Protein AF-A0A8S9HYX4-F1 (afdb_monomer)

Sequence (232 aa):
MKSEPVTNLLNFAGDVYYIYKGKYFKAFITIYLPESYPNDPPQAWVVCEDGTTAIDPVQMHVAPNGSVSIPYLWDWDGKSSTLLQFILHMCVEFTSQPPTFAIDVGINLSHNQRELLKIILDYRIRHLYDEIIKITPARTYAFFDEVAKRYPPVLVDLAGHIRTSQRGVKKFIDIVAELLGQPSKTIMKSEPDDASPLAKSAIPARSYVVFRRCKRPKRIPCPSQVYPPPGG

pLDDT: mean 78.01, std 25.27, range [25.75, 98.31]

Nearest PDB structures (foldseek):
  7zlx-assembly11_K  TM=9.563E-01  e=7.356E-07  Homo sapiens
  3p9g-assembly1_A  TM=9.626E-01  e=1.165E-06  Homo sapiens
  3obx-assembly1_A  TM=9.317E-01  e=1.645E-06  Homo sapiens
  7zlx-assembly10_J  TM=9.661E-01  e=3.096E-06  Homo sapiens
  1uzx-assembly1_A  TM=7.786E-01  e=4.589E-03  Saccharomyces cerevisiae

Foldseek 3Di:
DDPDPPPPWDKDWDWQWAAAPNDIDTWIKIWTDDPPPPQAPIKMFGDDPQLFKAFDPVQPQADLRRTGHDPLRVPRHRVPDDPVVVSVSVRVSCRVPNRMDTLDLPDDDDSLLSLLLVLCSSVPVVVLSVLSSVDDPVVNVVLVVQLPVVDDPPDPRLSVVLVPDPVSSLVSLVSSCVSSVHPSPDDDPPDDPDDDDDDDDDDDDDDDDDDDDDDDDDDDDDPDDDDDDDDD

Solvent-accessible surface area (backbone atoms only — not comparable to full-atom values): 14679 Å² total; per-residue (Å²): 134,85,78,74,83,79,76,86,56,60,67,50,76,49,75,49,63,30,49,45,97,93,39,83,48,72,46,41,34,41,38,37,40,50,94,58,50,55,63,44,62,68,48,38,29,51,58,56,85,86,45,46,41,40,69,28,88,80,26,87,41,37,45,88,85,18,42,54,59,50,73,74,62,77,71,51,39,43,88,80,56,50,72,67,57,50,53,52,50,50,31,53,50,31,29,77,41,48,61,52,43,76,66,73,57,84,61,91,67,54,73,63,56,27,42,48,53,42,51,40,58,74,71,67,39,54,69,60,52,63,51,56,57,69,44,53,57,80,51,50,56,54,50,54,51,55,59,52,68,80,46,74,90,84,55,88,55,54,44,62,59,28,68,74,36,73,68,41,41,51,52,51,52,46,52,53,26,54,76,68,74,39,79,75,74,81,80,82,85,74,75,78,95,79,74,87,76,89,74,90,84,87,88,81,93,77,88,82,81,90,79,78,84,75,79,81,76,79,86,76,79,79,85,72,86,79,75,80,77,84,83,128

InterPro domains:
  IPR008883 Ubiquitin E2 variant, N-terminal [PF05743] (7-99)
  IPR008883 Ubiquitin E2 variant, N-terminal [PS51322] (1-104)
  IPR016135 Ubiquitin-conjugating enzyme/RWD-like [G3DSA:3.10.110.10] (2-102)
  IPR016135 Ubiquitin-conjugating enzyme/RWD-like [SSF54495] (8-101)
  IPR052070 ESCRT-I complex UEV domain-containing protein [PTHR23306] (7-113)

Structure (mmCIF, N/CA/C/O backbone):
data_AF-A0A8S9HYX4-F1
#
_entry.id   AF-A0A8S9HYX4-F1
#
loop_
_atom_site.group_PDB
_atom_site.id
_atom_site.type_symbol
_atom_site.label_atom_id
_atom_site.label_alt_id
_atom_site.label_comp_id
_atom_site.label_asym_id
_atom_site.label_entity_id
_atom_site.label_seq_id
_atom_site.pdbx_PDB_ins_code
_atom_site.Cartn_x
_atom_site.Cartn_y
_atom_site.Cartn_z
_atom_site.occupancy
_atom_site.B_iso_or_equiv
_atom_site.auth_seq_id
_atom_site.auth_comp_id
_atom_site.auth_asym_id
_atom_site.auth_atom_id
_atom_site.pdbx_PDB_model_num
ATOM 1 N N . MET A 1 1 ? -4.505 35.818 1.386 1.00 35.56 1 MET A N 1
ATOM 2 C CA . MET A 1 1 ? -3.792 34.565 1.706 1.00 35.56 1 MET A CA 1
ATOM 3 C C . MET A 1 1 ? -4.793 33.627 2.360 1.00 35.56 1 MET A C 1
ATOM 5 O O . MET A 1 1 ? -5.265 33.943 3.441 1.00 35.56 1 MET A O 1
ATOM 9 N N . LYS A 1 2 ? -5.231 32.566 1.672 1.00 33.16 2 LYS A N 1
ATOM 10 C CA . LYS A 1 2 ? -6.062 31.529 2.301 1.00 33.16 2 LYS A CA 1
ATOM 11 C C . LYS A 1 2 ? -5.103 30.628 3.072 1.00 33.16 2 LYS A C 1
ATOM 13 O O . LYS A 1 2 ? -4.282 29.973 2.444 1.00 33.16 2 LYS A O 1
ATOM 18 N N . SER A 1 3 ? -5.155 30.662 4.399 1.00 43.00 3 SER A N 1
ATOM 19 C CA . SER A 1 3 ? -4.502 29.653 5.228 1.00 43.00 3 SER A CA 1
ATOM 20 C C . SER A 1 3 ? -5.184 28.319 4.942 1.00 43.00 3 SER A C 1
ATOM 22 O O . SER A 1 3 ? -6.385 28.178 5.188 1.00 43.00 3 SER A O 1
ATOM 24 N N . GLU A 1 4 ? -4.452 27.367 4.371 1.00 44.00 4 GLU A N 1
ATOM 25 C CA . GLU A 1 4 ? -4.897 25.977 4.359 1.00 44.00 4 GLU A CA 1
ATOM 26 C C . GLU A 1 4 ? -5.112 25.542 5.815 1.00 44.00 4 GLU A C 1
ATOM 28 O O . GLU A 1 4 ? -4.266 25.844 6.663 1.00 44.00 4 GLU A O 1
ATOM 33 N N . PRO A 1 5 ? -6.238 24.894 6.157 1.00 42.62 5 PRO A N 1
ATOM 34 C CA . PRO A 1 5 ? -6.393 24.333 7.483 1.00 42.62 5 PRO A CA 1
ATOM 35 C C . PRO A 1 5 ? -5.436 23.147 7.588 1.00 42.62 5 PRO A C 1
ATOM 37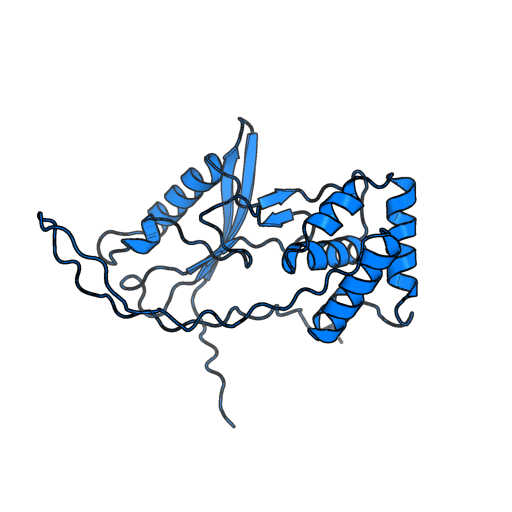 O O . PRO A 1 5 ? -5.767 22.032 7.185 1.00 42.62 5 PRO A O 1
ATOM 40 N N . VAL A 1 6 ? -4.239 23.391 8.123 1.00 50.88 6 VAL A N 1
ATOM 41 C CA . VAL A 1 6 ? -3.390 22.324 8.646 1.00 50.88 6 VAL A CA 1
ATOM 42 C C . VAL A 1 6 ? -4.152 21.755 9.836 1.00 50.88 6 VAL A C 1
ATOM 44 O O . VAL A 1 6 ? -4.125 22.295 10.940 1.00 50.88 6 VAL A O 1
ATOM 47 N N . THR A 1 7 ? -4.947 20.723 9.582 1.00 59.00 7 THR A N 1
ATOM 48 C CA . THR A 1 7 ? -5.655 19.997 10.630 1.00 59.00 7 THR A CA 1
ATOM 49 C C . THR A 1 7 ? -4.604 19.143 11.323 1.00 59.00 7 THR A C 1
ATOM 51 O O . THR A 1 7 ? -4.262 18.057 10.862 1.00 59.00 7 THR A O 1
ATOM 54 N N . ASN A 1 8 ? -4.025 19.687 12.395 1.00 72.75 8 ASN A N 1
ATOM 55 C CA . ASN A 1 8 ? -3.099 18.988 13.284 1.00 72.75 8 ASN A CA 1
ATOM 56 C C . ASN A 1 8 ? -3.878 17.928 14.076 1.00 72.75 8 ASN A C 1
ATOM 58 O O . ASN A 1 8 ? -4.193 18.115 15.249 1.00 72.75 8 ASN A O 1
ATOM 62 N N . LEU A 1 9 ? -4.253 16.840 13.407 1.00 85.38 9 LEU A N 1
ATOM 63 C CA . LEU A 1 9 ? -4.904 15.702 14.040 1.00 85.38 9 LEU A CA 1
ATOM 64 C C . LEU A 1 9 ? -3.869 14.875 14.801 1.00 85.38 9 LEU A C 1
ATOM 66 O O . LEU A 1 9 ? -2.753 14.668 14.323 1.00 85.38 9 LEU A O 1
ATOM 70 N N . LEU A 1 10 ? -4.260 14.363 15.967 1.00 91.81 10 LEU A N 1
ATOM 71 C CA . LEU A 1 10 ? -3.459 13.374 16.679 1.00 91.81 10 LEU A CA 1
ATOM 72 C C . LEU A 1 10 ? -3.405 12.090 15.846 1.00 91.81 10 LEU A C 1
ATOM 74 O O . LEU A 1 10 ? -4.450 11.571 15.438 1.00 91.81 10 LEU A O 1
ATOM 78 N N . ASN A 1 11 ? -2.201 11.563 15.629 1.00 93.69 11 ASN A N 1
ATOM 79 C CA . ASN A 1 11 ? -2.005 10.298 14.940 1.00 93.69 11 ASN A CA 1
ATOM 80 C C . ASN A 1 11 ? -1.135 9.320 15.738 1.00 93.69 11 ASN A C 1
ATOM 82 O O . ASN A 1 11 ? -0.231 9.707 16.476 1.00 93.69 11 ASN A O 1
ATOM 86 N N . PHE A 1 12 ? -1.404 8.034 15.540 1.00 95.12 12 PHE A N 1
ATOM 87 C CA . PHE A 1 12 ? -0.572 6.922 15.982 1.00 95.12 12 PHE A CA 1
ATOM 88 C C . PHE A 1 12 ? 0.016 6.247 14.753 1.00 95.12 12 PHE A C 1
ATOM 90 O O . PHE A 1 12 ? -0.690 6.064 13.764 1.00 95.12 12 PHE A O 1
ATOM 97 N N . ALA A 1 13 ? 1.282 5.858 14.813 1.00 96.06 13 ALA A N 1
ATOM 98 C CA . ALA A 1 13 ? 1.931 5.092 13.761 1.00 96.06 13 ALA A CA 1
ATOM 99 C C . ALA A 1 13 ? 2.680 3.920 14.393 1.00 96.06 13 ALA A C 1
ATOM 101 O O . ALA A 1 13 ? 3.379 4.099 15.393 1.00 96.06 13 ALA A O 1
ATOM 102 N N . GLY A 1 14 ? 2.511 2.722 13.845 1.00 95.44 14 GLY A N 1
ATOM 103 C CA . GLY A 1 14 ? 3.167 1.538 14.380 1.00 95.44 14 GLY A CA 1
ATOM 104 C C . GLY A 1 14 ? 2.761 0.244 13.694 1.00 95.44 14 GLY A C 1
ATOM 105 O O . GLY A 1 14 ? 1.910 0.217 12.807 1.00 95.44 14 GLY A O 1
ATOM 106 N N . ASP A 1 15 ? 3.393 -0.840 14.130 1.00 96.31 15 ASP A N 1
ATOM 107 C CA . ASP A 1 15 ? 3.172 -2.173 13.582 1.00 96.31 15 ASP A CA 1
ATOM 108 C C . ASP A 1 15 ? 1.950 -2.848 14.223 1.00 96.31 15 ASP A C 1
ATOM 110 O O . ASP A 1 15 ? 1.868 -2.999 15.444 1.00 96.31 15 ASP A O 1
ATOM 114 N N . VAL A 1 16 ? 1.036 -3.334 13.383 1.00 95.88 16 VAL A N 1
ATOM 115 C CA . VAL A 1 16 ? 0.001 -4.300 13.764 1.00 95.88 16 VAL A CA 1
ATOM 116 C C . VAL A 1 16 ? 0.484 -5.696 13.385 1.00 95.88 16 VAL A C 1
ATOM 118 O O . VAL A 1 16 ? 0.738 -5.980 12.213 1.00 95.88 16 VAL A O 1
ATOM 121 N N . TYR A 1 17 ? 0.614 -6.568 14.384 1.00 96.44 17 TYR A N 1
ATOM 122 C CA . TYR A 1 17 ? 1.060 -7.950 14.210 1.00 96.44 17 TYR A CA 1
A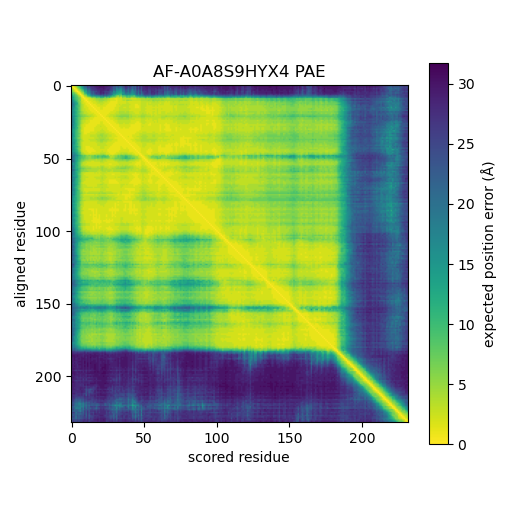TOM 123 C C . TYR A 1 17 ? -0.122 -8.885 13.955 1.00 96.44 17 TYR A C 1
ATOM 125 O O . TYR A 1 17 ? -1.161 -8.779 14.604 1.00 96.44 17 TYR A O 1
ATOM 133 N N . TYR A 1 18 ? 0.053 -9.831 13.037 1.00 96.00 18 TYR A N 1
ATOM 134 C CA . TYR A 1 18 ? -0.964 -10.822 12.683 1.00 96.00 18 TYR A CA 1
ATOM 135 C C . TYR A 1 18 ? -0.321 -12.164 12.315 1.00 96.00 18 TYR A C 1
ATOM 137 O O . TYR A 1 18 ? 0.875 -12.239 12.021 1.00 96.00 18 TYR A O 1
ATOM 145 N N . ILE A 1 19 ? -1.111 -13.240 12.353 1.00 96.31 19 ILE A N 1
ATOM 146 C CA . ILE A 1 19 ? -0.656 -14.584 11.982 1.00 96.31 19 IL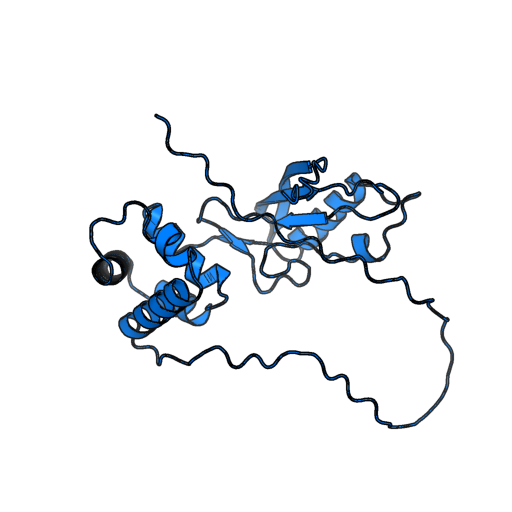E A CA 1
ATOM 147 C C . ILE A 1 19 ? -1.329 -14.955 10.672 1.00 96.31 19 ILE A C 1
ATOM 149 O O . ILE A 1 19 ? -2.543 -15.045 10.616 1.00 96.31 19 ILE A O 1
ATOM 153 N N . TYR A 1 20 ? -0.561 -15.239 9.628 1.00 95.44 20 TYR A N 1
ATOM 154 C CA . TYR A 1 20 ? -1.109 -15.713 8.361 1.00 95.44 20 TYR A CA 1
ATOM 155 C C . TYR A 1 20 ? -0.433 -17.021 7.970 1.00 95.44 20 TYR A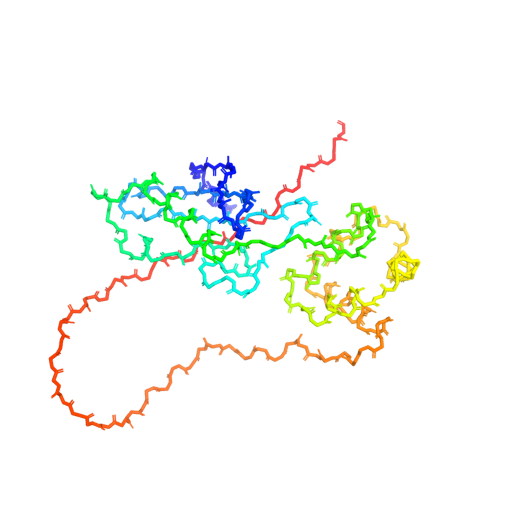 C 1
ATOM 157 O O . TYR A 1 20 ? 0.793 -17.125 7.961 1.00 95.44 20 TYR A O 1
ATOM 165 N N . LYS A 1 21 ? -1.233 -18.057 7.688 1.00 95.06 21 LYS A N 1
ATOM 166 C CA . LYS A 1 21 ? -0.736 -19.399 7.321 1.00 95.06 21 LYS A CA 1
ATOM 167 C C . LYS A 1 21 ? 0.343 -19.933 8.286 1.00 95.06 21 LYS A C 1
ATOM 169 O O . LYS A 1 21 ? 1.354 -20.487 7.859 1.00 95.06 21 LYS A O 1
ATOM 174 N N . GLY A 1 22 ? 0.138 -19.734 9.591 1.00 94.75 22 GLY A N 1
ATOM 175 C CA . GLY A 1 22 ? 1.035 -20.216 10.650 1.00 94.75 22 GLY A CA 1
ATOM 176 C C . GLY A 1 22 ? 2.341 -19.431 10.824 1.00 94.75 22 GLY A C 1
ATOM 177 O O . GLY A 1 22 ? 3.204 -19.870 11.576 1.00 94.75 22 GLY A O 1
ATOM 178 N N . LYS A 1 23 ? 2.507 -18.285 10.151 1.00 95.88 23 LYS A N 1
ATOM 179 C CA . LYS A 1 23 ? 3.678 -17.406 10.285 1.00 95.88 23 LYS A CA 1
ATOM 180 C C . LYS A 1 23 ? 3.273 -16.036 10.818 1.00 95.88 23 LYS A C 1
ATOM 182 O O . LYS A 1 23 ? 2.180 -15.557 10.527 1.00 95.88 23 LYS A O 1
ATOM 187 N N . TYR A 1 24 ? 4.169 -15.416 11.580 1.00 95.88 24 TYR A N 1
ATOM 188 C CA . TYR A 1 24 ? 3.989 -14.065 12.104 1.00 95.88 24 TYR A CA 1
ATOM 189 C C . TYR A 1 24 ? 4.378 -13.030 11.054 1.00 95.88 24 TYR A C 1
ATOM 191 O O . TYR A 1 24 ? 5.452 -13.112 10.457 1.00 95.88 24 TYR A O 1
ATOM 199 N N . PHE A 1 25 ? 3.511 -12.046 10.871 1.00 95.62 25 PHE A N 1
ATOM 200 C CA . PHE A 1 25 ? 3.712 -10.908 9.988 1.00 95.62 25 PHE A CA 1
ATOM 201 C C . PHE A 1 25 ? 3.369 -9.614 10.719 1.00 95.62 25 PHE A C 1
ATOM 203 O O . PHE A 1 25 ? 2.800 -9.620 11.815 1.00 95.62 25 PHE A O 1
ATOM 210 N N . LYS A 1 26 ? 3.722 -8.497 10.089 1.00 95.19 26 LYS A N 1
ATOM 211 C CA . LYS A 1 26 ? 3.385 -7.159 10.556 1.00 95.19 26 LYS A CA 1
ATOM 212 C C . LYS A 1 26 ? 3.003 -6.265 9.387 1.00 95.19 26 LYS A C 1
ATOM 214 O O . LYS A 1 26 ? 3.502 -6.449 8.278 1.00 95.19 26 LYS A O 1
ATOM 219 N N . ALA A 1 27 ? 2.118 -5.316 9.647 1.00 95.38 27 ALA A N 1
ATOM 220 C CA . ALA A 1 27 ? 1.784 -4.238 8.730 1.00 95.38 27 ALA A CA 1
ATOM 221 C C . ALA A 1 27 ? 1.937 -2.911 9.466 1.00 95.38 27 ALA A C 1
ATOM 223 O O . ALA A 1 27 ? 1.460 -2.779 10.594 1.00 95.38 27 ALA A O 1
ATOM 224 N N . PHE A 1 28 ? 2.589 -1.943 8.828 1.00 96.62 28 PHE A N 1
ATOM 225 C CA . PHE A 1 28 ? 2.709 -0.605 9.384 1.00 96.62 28 PHE A CA 1
ATOM 226 C C . PHE A 1 28 ? 1.409 0.157 9.140 1.00 96.62 28 PHE A C 1
ATOM 228 O O . PHE A 1 28 ? 0.962 0.285 7.996 1.00 96.62 28 PHE A O 1
ATOM 235 N N . ILE A 1 29 ? 0.792 0.634 10.217 1.00 97.06 29 ILE A N 1
ATOM 236 C CA . ILE A 1 29 ? -0.494 1.324 10.197 1.00 97.06 29 ILE A CA 1
ATOM 237 C C . ILE A 1 29 ? -0.319 2.731 10.755 1.00 97.06 29 ILE A C 1
ATOM 239 O O . ILE A 1 29 ? 0.286 2.910 11.812 1.00 97.06 29 ILE A O 1
ATOM 243 N N . THR A 1 30 ? -0.931 3.709 10.093 1.00 97.12 30 THR A N 1
ATOM 244 C CA . THR A 1 30 ? -1.145 5.045 10.657 1.00 97.12 30 THR A CA 1
ATOM 245 C C . THR A 1 30 ? -2.623 5.230 10.965 1.00 97.12 30 THR A C 1
ATOM 247 O O . THR A 1 30 ? -3.464 4.989 10.102 1.00 97.12 30 THR A O 1
ATOM 250 N N . ILE A 1 31 ? -2.948 5.666 12.180 1.00 97.50 31 ILE A N 1
ATOM 251 C CA . ILE A 1 31 ? -4.310 5.933 12.647 1.00 97.50 31 ILE A CA 1
ATOM 252 C C . ILE A 1 31 ? -4.422 7.405 13.023 1.00 97.50 31 ILE A C 1
ATOM 254 O O . ILE A 1 31 ? -3.678 7.874 13.876 1.00 97.50 31 ILE A O 1
ATOM 258 N N . TYR A 1 32 ? -5.373 8.114 12.432 1.00 96.69 32 TYR A N 1
ATOM 259 C CA . TYR A 1 32 ? -5.694 9.506 12.714 1.00 96.69 32 TYR A CA 1
ATOM 260 C C . TYR A 1 32 ? -6.989 9.593 13.514 1.00 96.69 32 TYR A C 1
ATOM 262 O O . TYR A 1 32 ? -7.990 8.959 13.165 1.00 96.69 32 TYR A O 1
ATOM 270 N N . LEU A 1 33 ? -6.978 10.404 14.569 1.00 96.25 33 LEU A N 1
ATOM 271 C CA . LEU A 1 33 ? -8.178 10.716 15.334 1.00 96.25 33 LEU A CA 1
ATOM 272 C C . LEU A 1 33 ? -8.783 12.031 14.830 1.00 96.25 33 LEU A C 1
ATOM 274 O O . LEU A 1 33 ? -8.084 13.047 14.833 1.00 96.25 33 LEU A O 1
ATOM 278 N N . PRO A 1 34 ? -10.060 12.053 14.409 1.00 94.12 34 PRO A N 1
ATOM 279 C CA . PRO A 1 34 ? -10.736 13.313 14.123 1.00 94.12 34 PRO A CA 1
ATOM 280 C C . PRO A 1 34 ? -10.929 14.128 15.411 1.00 94.12 34 PRO A C 1
ATOM 282 O O . PRO A 1 34 ? -10.979 13.573 16.506 1.00 94.12 34 PRO A O 1
ATOM 285 N N . GLU A 1 35 ? -11.120 15.444 15.284 1.00 93.94 35 GLU A N 1
ATOM 286 C CA . GLU A 1 35 ? -11.410 16.333 16.429 1.00 93.94 35 GLU A CA 1
ATOM 287 C C . GLU A 1 35 ? -12.657 15.904 17.222 1.00 93.94 35 GLU A C 1
ATOM 289 O O . GLU A 1 35 ? -12.769 16.160 18.417 1.00 93.94 35 GLU A O 1
ATOM 294 N N . SER A 1 36 ? -13.597 15.238 16.554 1.00 94.62 36 SER A N 1
ATOM 295 C CA . SER A 1 36 ? -14.840 14.718 17.121 1.00 94.62 36 SER A CA 1
ATOM 296 C C . SER A 1 36 ? -14.693 13.358 17.808 1.00 94.62 36 SER A C 1
ATOM 298 O O . SER A 1 36 ? -15.684 12.855 18.343 1.00 94.62 36 SER A O 1
ATOM 300 N N . TYR A 1 37 ? -13.503 12.749 17.819 1.00 95.00 37 TYR A N 1
ATOM 301 C CA . TYR A 1 37 ? -13.263 11.485 18.513 1.00 95.00 37 TYR A CA 1
ATOM 302 C C . TYR A 1 37 ? -13.577 11.617 20.022 1.00 95.00 37 TYR A C 1
ATOM 304 O O . TYR A 1 37 ? -13.176 12.602 20.644 1.00 95.00 37 TYR A O 1
ATOM 312 N N . PRO A 1 38 ? -14.270 10.643 20.647 1.00 96.25 38 PRO A N 1
ATOM 313 C CA . PRO A 1 38 ? -14.648 9.339 20.103 1.00 96.25 38 PRO A CA 1
ATOM 314 C C . PRO A 1 38 ? -16.004 9.301 19.390 1.00 96.25 38 PRO A C 1
ATOM 316 O O . PRO A 1 38 ? -16.409 8.224 18.987 1.00 96.25 38 PRO A O 1
ATOM 319 N N . ASN A 1 39 ? -16.736 10.404 19.221 1.00 97.06 39 ASN A N 1
ATOM 320 C CA . ASN A 1 39 ? -18.059 10.347 18.580 1.00 97.06 39 ASN A CA 1
ATOM 321 C C . ASN A 1 39 ? -17.986 9.912 17.109 1.00 97.06 39 ASN A C 1
ATOM 323 O O . ASN A 1 39 ? -18.835 9.138 16.676 1.00 97.06 39 ASN A O 1
ATOM 327 N N . ASP A 1 40 ? -16.968 10.370 16.375 1.00 95.81 40 ASP A N 1
ATOM 328 C CA . ASP A 1 40 ? -16.654 9.861 15.037 1.00 95.81 40 ASP A CA 1
ATOM 329 C C . ASP A 1 40 ? -15.511 8.828 15.096 1.00 95.81 40 ASP A C 1
ATOM 331 O O . ASP A 1 40 ? -14.605 8.961 15.931 1.00 95.81 40 ASP A O 1
ATOM 335 N N . PRO A 1 41 ? -15.520 7.815 14.205 1.00 97.56 41 PRO A N 1
ATOM 336 C CA . PRO A 1 41 ? -14.495 6.779 14.169 1.00 97.56 41 PRO A CA 1
ATOM 337 C C . PRO A 1 41 ? -13.108 7.327 13.798 1.00 97.56 41 PRO A C 1
ATOM 339 O O . PRO A 1 41 ? -12.999 8.322 13.070 1.00 97.56 41 PRO A O 1
ATOM 342 N N . PRO A 1 42 ? -12.028 6.644 14.222 1.00 97.44 42 PRO A N 1
ATOM 343 C CA . PRO A 1 42 ? -10.692 6.918 13.712 1.00 97.44 42 PRO A CA 1
ATOM 344 C C . PRO A 1 42 ? -10.596 6.586 12.215 1.00 97.44 42 PRO A C 1
ATOM 346 O O . PRO A 1 42 ? -11.366 5.786 11.682 1.00 97.44 42 PRO A O 1
ATOM 349 N N . GLN A 1 43 ? -9.607 7.164 11.538 1.00 96.94 43 GLN A N 1
ATOM 350 C CA . GLN A 1 43 ? -9.278 6.843 10.147 1.00 96.94 43 GLN A CA 1
ATOM 351 C C . GLN A 1 43 ? -7.911 6.175 10.100 1.00 96.94 43 GLN A C 1
ATOM 353 O O . GLN A 1 43 ? -6.971 6.686 10.701 1.00 96.94 43 GLN A O 1
ATOM 358 N N . ALA A 1 44 ? -7.782 5.049 9.404 1.00 97.12 44 ALA A N 1
ATOM 359 C CA . ALA A 1 44 ? -6.530 4.304 9.369 1.00 97.12 44 ALA A CA 1
ATOM 360 C C . ALA A 1 44 ? -6.072 3.975 7.952 1.00 97.12 44 ALA A C 1
ATOM 362 O O . ALA A 1 44 ? -6.885 3.803 7.041 1.00 97.12 44 ALA A O 1
ATOM 363 N N . TRP A 1 45 ? -4.755 3.862 7.797 1.00 97.75 45 TRP A N 1
ATOM 364 C CA . TRP A 1 45 ? -4.091 3.489 6.558 1.00 97.75 45 TRP A CA 1
ATOM 365 C C . TRP A 1 45 ? -3.021 2.444 6.813 1.00 97.75 45 TRP A C 1
ATOM 367 O O . TRP A 1 45 ? -2.192 2.608 7.703 1.00 97.75 45 TRP A O 1
ATOM 377 N N . VAL A 1 46 ? -3.010 1.411 5.978 1.00 96.94 46 VAL A N 1
ATOM 378 C CA . VAL A 1 46 ? -1.850 0.551 5.767 1.00 96.94 46 VAL A CA 1
ATOM 379 C C . VAL A 1 46 ? -0.840 1.322 4.927 1.00 96.94 46 VAL A C 1
ATOM 381 O O . VAL A 1 46 ? -1.181 1.849 3.868 1.00 96.94 46 VAL A O 1
ATOM 384 N N . VAL A 1 47 ? 0.405 1.376 5.384 1.00 94.00 47 VAL A N 1
ATOM 385 C CA . VAL A 1 47 ? 1.473 2.141 4.739 1.00 94.00 47 VAL A CA 1
ATOM 386 C C . VAL A 1 47 ? 2.570 1.190 4.269 1.00 94.00 47 VAL A C 1
ATOM 388 O O . VAL A 1 47 ? 3.046 0.344 5.019 1.00 94.00 47 VAL A O 1
ATOM 391 N N . CYS A 1 48 ? 2.975 1.336 3.008 1.00 91.06 48 CYS A N 1
ATOM 392 C CA . CYS A 1 48 ? 4.008 0.523 2.358 1.00 91.06 48 CYS A CA 1
ATOM 393 C C . CYS A 1 48 ? 5.198 1.404 1.947 1.00 91.06 48 CYS A C 1
ATOM 395 O O . CYS A 1 48 ? 5.472 1.570 0.760 1.00 91.06 48 CYS A O 1
ATOM 397 N N . GLU A 1 49 ? 5.858 2.070 2.896 1.00 78.38 49 GLU A N 1
ATOM 398 C CA . GLU A 1 49 ? 6.881 3.093 2.603 1.00 78.38 49 GLU A CA 1
ATOM 399 C C . GLU A 1 49 ? 8.214 2.533 2.093 1.00 78.38 49 GLU A C 1
ATOM 401 O O . GLU A 1 49 ? 8.850 3.161 1.255 1.00 78.38 49 GLU A O 1
ATOM 406 N N . ASP A 1 50 ? 8.602 1.332 2.516 1.00 75.56 50 ASP A N 1
ATOM 407 C CA . ASP A 1 50 ? 9.932 0.756 2.271 1.00 75.56 50 ASP A CA 1
ATOM 408 C C . ASP A 1 50 ? 10.203 0.300 0.820 1.00 75.56 50 ASP A C 1
ATOM 410 O O . ASP A 1 50 ? 11.344 -0.009 0.448 1.00 75.56 50 ASP A O 1
ATOM 414 N N . GLY A 1 51 ? 9.152 0.241 -0.004 1.00 77.62 51 GLY A N 1
ATOM 415 C CA . GLY A 1 51 ? 9.207 -0.260 -1.376 1.00 77.62 51 GLY A CA 1
ATOM 416 C C . GLY A 1 51 ? 9.456 -1.768 -1.466 1.00 77.62 51 GLY A C 1
ATOM 417 O O . GLY A 1 51 ? 9.765 -2.266 -2.547 1.00 77.62 51 GLY A O 1
ATOM 418 N N . THR A 1 52 ? 9.351 -2.495 -0.350 1.00 85.25 52 THR A N 1
ATOM 419 C CA . THR A 1 52 ? 9.462 -3.962 -0.297 1.00 85.25 52 THR A CA 1
ATOM 420 C C . THR A 1 52 ? 8.106 -4.634 -0.119 1.00 85.25 52 THR A C 1
ATOM 422 O O . THR A 1 52 ? 7.971 -5.834 -0.342 1.00 85.25 52 THR A O 1
ATOM 425 N N . THR A 1 53 ? 7.083 -3.859 0.233 1.00 91.44 53 THR A N 1
ATOM 426 C CA . THR A 1 53 ? 5.701 -4.313 0.372 1.00 91.44 53 THR A CA 1
ATOM 427 C C . THR A 1 53 ? 4.760 -3.478 -0.489 1.00 91.44 53 THR A C 1
ATOM 429 O O . THR A 1 53 ? 5.062 -2.338 -0.845 1.00 91.44 53 THR A O 1
ATOM 432 N N . ALA A 1 54 ? 3.615 -4.053 -0.848 1.00 92.00 54 ALA A N 1
ATOM 433 C CA . ALA A 1 54 ? 2.514 -3.347 -1.495 1.00 92.00 54 ALA A CA 1
ATOM 434 C C . ALA A 1 54 ? 1.168 -3.830 -0.952 1.00 92.00 54 ALA A C 1
ATOM 436 O O . ALA A 1 54 ? 1.060 -4.951 -0.457 1.00 92.00 54 ALA A O 1
ATOM 437 N N . ILE A 1 55 ? 0.139 -2.985 -1.067 1.00 93.38 55 ILE A N 1
ATOM 438 C CA . ILE A 1 55 ? -1.234 -3.320 -0.666 1.00 93.38 55 ILE A CA 1
ATOM 439 C C . ILE A 1 55 ? -1.729 -4.524 -1.467 1.00 93.38 55 ILE A C 1
ATOM 441 O O . ILE A 1 55 ? -1.702 -4.492 -2.702 1.00 93.38 55 ILE A O 1
ATOM 445 N N . ASP A 1 56 ? -2.214 -5.553 -0.773 1.00 92.19 56 ASP A N 1
ATOM 446 C CA . ASP A 1 56 ? -2.788 -6.733 -1.415 1.00 92.19 56 ASP A CA 1
ATOM 447 C C . ASP A 1 56 ? -4.143 -6.370 -2.047 1.00 92.19 56 ASP A C 1
ATOM 449 O O . ASP A 1 56 ? -5.068 -5.974 -1.336 1.00 92.19 56 ASP A O 1
ATOM 453 N N . PRO A 1 57 ? -4.298 -6.472 -3.381 1.00 87.44 57 PRO A N 1
ATOM 454 C CA . PRO A 1 57 ? -5.550 -6.126 -4.047 1.00 87.44 57 PRO A CA 1
ATOM 455 C C . PRO A 1 57 ? -6.706 -7.083 -3.727 1.00 87.44 57 PRO A C 1
ATOM 457 O O . PRO A 1 57 ? -7.842 -6.763 -4.067 1.00 87.44 57 PRO A O 1
ATOM 460 N N . VAL A 1 58 ? -6.437 -8.251 -3.133 1.00 89.69 58 VAL A N 1
ATOM 461 C CA . VAL A 1 58 ? -7.471 -9.219 -2.738 1.00 89.69 58 VAL A CA 1
ATOM 462 C C . VAL A 1 58 ? -8.107 -8.842 -1.397 1.00 89.69 58 VAL A C 1
ATOM 464 O O . VAL A 1 58 ? -9.250 -9.222 -1.150 1.00 89.69 58 VAL A O 1
ATOM 467 N N . GLN A 1 59 ? -7.414 -8.066 -0.554 1.00 91.38 59 GLN A N 1
ATOM 468 C CA . GLN A 1 59 ? -7.931 -7.668 0.751 1.00 91.38 59 GLN A CA 1
ATOM 469 C C . GLN A 1 59 ? -9.137 -6.725 0.605 1.00 91.38 59 GLN A C 1
ATOM 471 O O . GLN A 1 59 ? -9.024 -5.575 0.188 1.00 91.38 59 GLN A O 1
ATOM 476 N N . MET A 1 60 ? -10.304 -7.221 1.008 1.00 93.56 60 MET A N 1
ATOM 477 C CA . MET A 1 60 ? -11.600 -6.551 0.877 1.00 93.56 60 MET A CA 1
ATOM 478 C C . MET A 1 60 ? -11.751 -5.304 1.759 1.00 93.56 60 MET A C 1
ATOM 480 O O . MET A 1 60 ? -12.497 -4.390 1.409 1.00 93.56 60 MET A O 1
ATOM 484 N N . HIS A 1 61 ? -11.054 -5.253 2.894 1.00 96.25 61 HIS A N 1
ATOM 485 C CA . HIS A 1 61 ? -11.178 -4.186 3.890 1.00 96.25 61 HIS A CA 1
ATOM 486 C C . HIS A 1 61 ? -10.054 -3.146 3.839 1.00 96.25 61 HIS A C 1
ATOM 488 O O . HIS A 1 61 ? -9.983 -2.264 4.698 1.00 96.25 61 HIS A O 1
ATOM 494 N N . VAL A 1 62 ? -9.168 -3.233 2.845 1.00 96.25 62 VAL A N 1
ATOM 495 C CA . VAL A 1 62 ? -8.096 -2.262 2.625 1.00 96.25 62 VAL A CA 1
ATOM 496 C C . VAL A 1 62 ? -8.203 -1.752 1.198 1.00 96.25 62 VAL A C 1
ATOM 498 O O . VAL A 1 62 ? -7.997 -2.472 0.226 1.00 96.25 62 VAL A O 1
ATOM 501 N N . ALA A 1 63 ? -8.551 -0.477 1.069 1.00 92.00 63 ALA A N 1
ATOM 502 C CA . ALA A 1 63 ? -8.651 0.178 -0.218 1.00 92.00 63 ALA A CA 1
ATOM 503 C C . ALA A 1 63 ? -7.271 0.308 -0.882 1.00 92.00 63 ALA A C 1
ATOM 505 O O . ALA A 1 63 ? -6.236 0.276 -0.214 1.00 92.00 63 ALA A O 1
ATOM 506 N N . PRO A 1 64 ? -7.225 0.547 -2.203 1.00 87.50 64 PRO A N 1
ATOM 507 C CA . PRO A 1 64 ? -5.971 0.653 -2.923 1.00 87.50 64 PRO A CA 1
ATOM 508 C C . PRO A 1 64 ? -4.918 1.627 -2.421 1.00 87.50 64 PRO A C 1
ATOM 510 O O . PRO A 1 64 ? -3.726 1.364 -2.540 1.00 87.50 64 PRO A O 1
ATOM 513 N N . ASN A 1 65 ? -5.377 2.739 -1.865 1.00 87.75 65 ASN A N 1
ATOM 514 C CA . ASN A 1 65 ? -4.550 3.769 -1.255 1.00 87.75 65 ASN A CA 1
ATOM 515 C C . ASN A 1 65 ? -4.144 3.432 0.193 1.00 87.75 65 ASN A C 1
ATOM 517 O O . ASN A 1 65 ? -3.667 4.311 0.902 1.00 87.75 65 ASN A O 1
ATOM 521 N N . GLY A 1 66 ? -4.403 2.206 0.653 1.00 93.44 66 GLY A N 1
ATOM 522 C CA . GLY A 1 66 ? -4.140 1.730 2.007 1.00 93.44 66 GLY A CA 1
ATOM 523 C C . GLY A 1 66 ? -5.249 2.022 3.017 1.00 93.44 66 GLY A C 1
ATOM 524 O O . GLY A 1 66 ? -5.145 1.556 4.146 1.00 93.44 66 GLY A O 1
ATOM 525 N N . SER A 1 67 ? -6.306 2.765 2.662 1.00 96.31 67 SER A N 1
ATOM 526 C CA . SER A 1 67 ? -7.354 3.136 3.624 1.00 96.31 67 SER A CA 1
ATOM 527 C C . SER A 1 67 ? -8.078 1.901 4.164 1.00 96.31 67 SER A C 1
ATOM 529 O O . SER A 1 67 ? -8.591 1.088 3.397 1.00 96.31 67 SER A O 1
ATOM 531 N N . VAL A 1 68 ? -8.123 1.769 5.488 1.00 97.62 68 VAL A N 1
ATOM 532 C CA . VAL A 1 68 ? -8.750 0.644 6.185 1.00 97.62 68 VAL A CA 1
ATOM 533 C C . VAL A 1 68 ? -10.231 0.938 6.410 1.00 97.62 68 VAL A C 1
ATOM 535 O O . VAL A 1 68 ? -10.594 1.971 6.968 1.00 97.62 68 VAL A O 1
ATOM 538 N N . SER A 1 69 ? -11.085 0.002 6.006 1.00 95.94 69 SER A N 1
ATOM 539 C CA . SER A 1 69 ? -12.537 0.057 6.165 1.00 95.94 69 SER A CA 1
ATOM 540 C C . SER A 1 69 ? -13.047 -1.333 6.539 1.00 95.94 69 SER A C 1
ATOM 542 O O . SER A 1 69 ? -13.353 -2.149 5.671 1.00 95.94 69 SER A O 1
ATOM 544 N N . ILE A 1 70 ? -13.092 -1.606 7.843 1.00 95.88 70 ILE A N 1
ATOM 545 C CA . ILE A 1 70 ? -13.562 -2.875 8.418 1.00 95.88 70 ILE A CA 1
ATOM 546 C C . ILE A 1 70 ? -14.945 -2.687 9.061 1.00 95.88 70 ILE A C 1
ATOM 548 O O . ILE A 1 70 ? -15.244 -1.569 9.499 1.00 95.88 70 ILE A O 1
ATOM 552 N N . PRO A 1 71 ? -15.753 -3.755 9.218 1.00 95.62 71 PRO A N 1
ATOM 553 C CA . PRO A 1 71 ? -17.095 -3.667 9.802 1.00 95.62 71 PRO A CA 1
ATOM 554 C C . PRO A 1 71 ? -17.159 -2.941 11.149 1.00 95.62 71 PRO A C 1
ATOM 556 O O . PRO A 1 71 ? -18.070 -2.157 11.391 1.00 95.62 71 PRO A O 1
ATOM 559 N N . TYR A 1 72 ? -16.136 -3.118 11.988 1.00 97.06 72 TYR A N 1
ATOM 560 C CA . TYR A 1 72 ? -16.042 -2.456 13.288 1.00 97.06 72 TYR A CA 1
ATOM 561 C C . TYR A 1 72 ? -16.071 -0.914 13.212 1.00 97.06 72 TYR A C 1
ATOM 563 O O . TYR A 1 72 ? -16.568 -0.264 14.124 1.00 97.06 72 TYR A O 1
ATOM 571 N N . LEU A 1 73 ? -15.564 -0.309 12.130 1.00 96.50 73 LEU A N 1
ATOM 572 C CA . LEU A 1 73 ? -15.643 1.145 11.933 1.00 96.50 73 LEU A CA 1
ATOM 573 C C . LEU A 1 73 ? -17.012 1.601 11.411 1.00 96.50 73 LEU A C 1
ATOM 575 O O . LEU A 1 73 ? -17.376 2.758 11.611 1.00 96.50 73 LEU A O 1
ATOM 579 N N . TRP A 1 74 ? -17.756 0.732 10.719 1.00 94.81 74 TRP A N 1
ATOM 580 C CA . TRP A 1 74 ? -19.057 1.081 10.132 1.00 94.81 74 TRP A CA 1
ATOM 581 C C . TRP A 1 74 ? -20.131 1.270 11.202 1.00 94.81 74 TRP A C 1
ATOM 583 O O . TRP A 1 74 ? -20.942 2.186 11.089 1.00 94.81 74 TRP A O 1
ATOM 593 N N . ASP A 1 75 ? -20.070 0.452 12.253 1.00 95.44 75 ASP A N 1
ATOM 594 C CA . ASP A 1 75 ? -20.977 0.490 13.404 1.00 95.44 75 ASP A CA 1
ATOM 595 C C . ASP A 1 75 ? -20.332 1.158 14.633 1.00 95.44 75 ASP A C 1
ATOM 597 O O . ASP A 1 75 ? -20.678 0.854 15.776 1.00 95.44 75 ASP A O 1
ATOM 601 N N . TRP A 1 76 ? -19.373 2.066 14.411 1.00 97.81 76 TRP A N 1
ATOM 602 C CA . TRP A 1 76 ? -18.677 2.766 15.489 1.00 97.81 76 TRP A CA 1
ATOM 603 C C . TRP A 1 76 ? -19.647 3.576 16.360 1.00 97.81 76 TRP A C 1
ATOM 605 O O . TRP A 1 76 ? -20.402 4.422 15.877 1.00 97.81 76 TRP A O 1
ATOM 615 N N . ASP A 1 77 ? -19.564 3.362 17.670 1.00 97.50 77 ASP A N 1
ATOM 616 C CA . ASP A 1 77 ? -20.305 4.099 18.691 1.00 97.50 77 ASP A CA 1
ATOM 617 C C . ASP A 1 77 ? -19.328 4.718 19.690 1.00 97.50 77 ASP A C 1
ATOM 619 O O . ASP A 1 77 ? -18.662 4.006 20.441 1.00 97.50 77 ASP A O 1
ATOM 623 N N . GLY A 1 78 ? -19.287 6.049 19.761 1.00 96.88 78 GLY A N 1
ATOM 624 C CA . GLY A 1 78 ? -18.341 6.772 20.612 1.00 96.88 78 GLY A CA 1
ATOM 625 C C . GLY A 1 78 ? -18.459 6.531 22.115 1.00 96.88 78 GLY A C 1
ATOM 626 O O . GLY A 1 78 ? -17.597 6.986 22.865 1.00 96.88 78 GLY A O 1
ATOM 627 N N . LYS A 1 79 ? -19.497 5.823 22.575 1.00 97.19 79 LYS A N 1
ATOM 628 C CA . LYS A 1 79 ? -19.638 5.418 23.981 1.00 97.19 79 LYS A CA 1
ATOM 629 C C . LYS A 1 79 ? -19.056 4.044 24.289 1.00 97.19 79 LYS A C 1
ATOM 631 O O . LYS A 1 79 ? -18.664 3.809 25.430 1.00 97.19 79 LYS A O 1
ATOM 636 N N . SER A 1 80 ? -19.056 3.134 23.321 1.00 97.31 80 SER A N 1
ATOM 637 C CA . SER A 1 80 ? -18.750 1.714 23.544 1.00 97.31 80 SER A CA 1
ATOM 638 C C . SER A 1 80 ? -17.568 1.210 22.721 1.00 97.31 80 SER A C 1
ATOM 640 O O . SER A 1 80 ? -16.881 0.282 23.144 1.00 97.31 80 SER A O 1
ATOM 642 N N . SER A 1 81 ? -17.303 1.837 21.577 1.00 98.31 81 SER A N 1
ATOM 643 C CA . SER A 1 81 ? -16.210 1.484 20.683 1.00 98.31 81 SER A CA 1
ATOM 644 C C . SER A 1 81 ? -14.896 2.086 21.164 1.00 98.31 81 SER A C 1
ATOM 646 O O . SER A 1 81 ? -14.811 3.259 21.523 1.00 98.31 81 SER A O 1
ATOM 648 N N . THR A 1 82 ? -13.839 1.278 21.146 1.00 97.75 82 THR A N 1
ATOM 649 C CA . THR A 1 82 ? -12.492 1.704 21.539 1.00 97.75 82 THR A CA 1
ATOM 650 C C . THR A 1 82 ? -11.472 1.511 20.422 1.00 97.75 82 THR A C 1
ATOM 652 O O . THR A 1 82 ? -11.618 0.643 19.556 1.00 97.75 82 THR A O 1
ATOM 655 N N . LEU A 1 83 ? -10.384 2.286 20.480 1.00 96.75 83 LEU A N 1
ATOM 656 C CA . LEU A 1 83 ? -9.230 2.120 19.594 1.00 96.75 83 LEU A CA 1
ATOM 657 C C . LEU A 1 83 ? -8.569 0.739 19.760 1.00 96.75 83 LEU A C 1
ATOM 659 O O . LEU A 1 83 ? -8.115 0.148 18.785 1.00 96.75 83 LEU A O 1
ATOM 663 N N . LEU A 1 84 ? -8.555 0.195 20.982 1.00 97.00 84 LEU A N 1
ATOM 664 C CA . LEU A 1 84 ? -8.013 -1.137 21.253 1.00 97.00 84 LEU A CA 1
ATOM 665 C C . LEU A 1 84 ? -8.802 -2.221 20.510 1.00 97.00 84 LEU A C 1
ATOM 667 O O . LEU A 1 84 ? -8.215 -3.050 19.820 1.00 97.00 84 LEU A O 1
ATOM 671 N N . GLN A 1 85 ? -10.133 -2.195 20.612 1.00 97.81 85 GLN A N 1
ATOM 672 C CA . GLN A 1 85 ? -10.992 -3.118 19.871 1.00 97.81 85 GLN A CA 1
ATOM 673 C C . GLN A 1 85 ? -10.837 -2.938 18.359 1.00 97.81 85 GLN A C 1
ATOM 675 O O . GLN A 1 85 ? -10.813 -3.938 17.648 1.00 97.81 85 GLN A O 1
ATOM 680 N N . PHE A 1 86 ? -10.669 -1.706 17.869 1.00 97.62 86 PHE A N 1
ATOM 681 C CA . PHE A 1 86 ? -10.384 -1.464 16.455 1.00 97.62 86 PHE A CA 1
ATOM 682 C C . PHE A 1 86 ? -9.100 -2.174 15.997 1.00 97.62 86 PHE A C 1
ATOM 684 O O . PHE A 1 86 ? -9.121 -2.890 14.996 1.00 97.62 86 PHE A O 1
ATOM 691 N N . ILE A 1 87 ? -8.009 -2.056 16.761 1.00 97.44 87 ILE A N 1
ATOM 692 C CA . ILE A 1 87 ? -6.745 -2.749 16.467 1.00 97.44 87 ILE A CA 1
ATOM 693 C C . ILE A 1 87 ? -6.924 -4.270 16.501 1.00 97.44 87 ILE A C 1
ATOM 695 O O . ILE A 1 87 ? -6.446 -4.958 15.605 1.00 97.44 87 ILE A O 1
ATOM 699 N N . LEU A 1 88 ? -7.658 -4.804 17.481 1.00 97.12 88 LEU A N 1
ATOM 700 C CA . LEU A 1 88 ? -7.935 -6.241 17.559 1.00 97.12 88 LEU A CA 1
ATOM 701 C C . LEU A 1 88 ? -8.726 -6.747 16.345 1.00 97.12 88 LEU A C 1
ATOM 703 O O . LEU A 1 88 ? -8.396 -7.805 15.811 1.00 97.12 88 LEU A O 1
ATOM 707 N N . HIS A 1 89 ? -9.720 -5.990 15.872 1.00 97.31 89 HIS A N 1
ATOM 708 C CA . HIS A 1 89 ? -10.442 -6.341 14.649 1.00 97.31 89 HIS A CA 1
ATOM 709 C C . HIS A 1 89 ? -9.517 -6.289 13.428 1.00 97.31 89 HIS A C 1
ATOM 711 O O . HIS A 1 89 ? -9.553 -7.216 12.626 1.00 97.31 89 HIS A O 1
ATOM 717 N N . MET A 1 90 ? -8.618 -5.300 13.318 1.00 96.69 90 MET A N 1
ATOM 718 C CA . MET A 1 90 ? -7.589 -5.307 12.267 1.00 96.69 90 MET A CA 1
ATOM 719 C C . MET A 1 90 ? -6.725 -6.576 12.317 1.00 96.69 90 MET A C 1
ATOM 721 O O . MET A 1 90 ? -6.508 -7.194 11.280 1.00 96.69 90 MET A O 1
ATOM 725 N N . CYS A 1 91 ? -6.280 -7.020 13.499 1.00 96.50 91 CYS A N 1
ATOM 726 C CA . CYS A 1 91 ? -5.504 -8.260 13.629 1.00 96.50 91 CYS A CA 1
ATOM 727 C C . CYS A 1 91 ? -6.266 -9.492 13.112 1.00 96.50 91 CYS A C 1
ATOM 729 O O . CYS A 1 91 ? -5.669 -10.352 12.461 1.00 96.50 91 CYS A O 1
ATOM 731 N N . VAL A 1 92 ? -7.569 -9.588 13.402 1.00 95.94 92 VAL A N 1
ATOM 732 C CA . VAL A 1 92 ? -8.434 -10.689 12.942 1.00 95.94 92 VAL A CA 1
ATOM 733 C C . VAL A 1 92 ? -8.585 -10.657 11.422 1.00 95.94 92 VAL A C 1
ATOM 735 O O . VAL A 1 92 ? -8.356 -11.671 10.761 1.00 95.94 92 VAL A O 1
ATOM 738 N N . GLU A 1 93 ? -8.892 -9.487 10.864 1.00 95.75 93 GLU A N 1
ATOM 739 C CA . GLU A 1 93 ? -9.032 -9.298 9.418 1.00 95.75 93 GLU A CA 1
ATOM 740 C C . GLU A 1 93 ? -7.727 -9.626 8.680 1.00 95.75 93 GLU A C 1
ATOM 742 O O . GLU A 1 93 ? -7.735 -10.369 7.698 1.00 95.75 93 GLU A O 1
ATOM 747 N N . PHE A 1 94 ? -6.587 -9.164 9.201 1.00 96.62 94 PHE A N 1
ATOM 748 C CA . PHE A 1 94 ? -5.268 -9.395 8.604 1.00 96.62 94 PHE A CA 1
ATOM 749 C C . PHE A 1 94 ? -4.779 -10.841 8.745 1.00 96.62 94 PHE A C 1
ATOM 751 O O . PHE A 1 94 ? -4.038 -11.338 7.898 1.00 96.62 94 PHE A O 1
ATOM 758 N N . THR A 1 95 ? -5.228 -11.543 9.787 1.00 96.44 95 THR A N 1
ATOM 759 C CA . THR A 1 95 ? -4.998 -12.986 9.959 1.00 96.44 95 THR A CA 1
ATOM 760 C C . THR A 1 95 ? -5.757 -13.801 8.910 1.00 96.44 95 THR A C 1
ATOM 762 O O . THR A 1 95 ? -5.236 -14.797 8.404 1.00 96.44 95 THR A O 1
ATOM 765 N N . SER A 1 96 ? -6.971 -13.372 8.550 1.00 94.94 96 SER A N 1
ATOM 766 C CA . SER A 1 96 ? -7.758 -13.997 7.482 1.00 94.94 96 SER A CA 1
ATOM 767 C C . SER A 1 96 ? -7.173 -13.698 6.098 1.00 94.94 96 SER A C 1
ATOM 769 O O . SER A 1 96 ? -6.947 -14.609 5.299 1.00 94.94 96 SER A O 1
ATOM 771 N N . GLN A 1 97 ? -6.893 -12.423 5.829 1.00 95.56 97 GLN A N 1
ATOM 772 C CA . GLN A 1 97 ? -6.392 -11.922 4.553 1.00 95.56 97 GLN A CA 1
ATOM 773 C C . GLN A 1 97 ? -5.312 -10.858 4.815 1.00 95.56 97 GLN A C 1
ATOM 775 O O . GLN A 1 97 ? -5.615 -9.807 5.372 1.00 95.56 97 GLN A O 1
ATOM 780 N N . PRO A 1 98 ? -4.047 -11.069 4.425 1.00 96.69 98 PRO A N 1
ATOM 781 C CA . PRO A 1 98 ? -2.998 -10.082 4.649 1.00 96.69 98 PRO A CA 1
ATOM 782 C C . PRO A 1 98 ? -3.325 -8.741 3.976 1.00 96.69 98 PRO A C 1
ATOM 784 O O . PRO A 1 98 ? -3.814 -8.731 2.848 1.00 96.69 98 PRO A O 1
ATOM 787 N N . PRO A 1 99 ? -3.049 -7.599 4.625 1.00 96.94 99 PRO A N 1
ATOM 788 C CA . PRO A 1 99 ? -3.258 -6.282 4.023 1.00 96.94 99 PRO A CA 1
ATOM 789 C C . PRO A 1 99 ? -2.201 -5.938 2.973 1.00 96.94 99 PRO A C 1
ATOM 791 O O . PRO A 1 99 ? -2.405 -5.049 2.146 1.00 96.94 99 PRO A O 1
ATOM 794 N N . THR A 1 100 ? -1.055 -6.612 3.028 1.00 95.56 100 THR A N 1
ATOM 795 C CA . THR A 1 100 ? 0.084 -6.385 2.149 1.00 95.56 100 THR A CA 1
ATOM 796 C C . THR A 1 100 ? 0.658 -7.705 1.663 1.00 95.56 100 THR A C 1
ATOM 798 O O . THR A 1 100 ? 0.519 -8.746 2.307 1.00 95.56 100 THR A O 1
ATOM 801 N N . PHE A 1 101 ? 1.351 -7.644 0.532 1.00 92.44 101 PHE A N 1
ATOM 802 C CA . PHE A 1 101 ? 2.209 -8.714 0.046 1.00 92.44 101 PHE A CA 1
ATOM 803 C C . PHE A 1 101 ? 3.641 -8.197 -0.114 1.00 92.44 101 PHE A C 1
ATOM 805 O O . PHE A 1 101 ? 3.870 -7.002 -0.323 1.00 92.44 101 PHE A O 1
ATOM 812 N N . ALA A 1 102 ? 4.608 -9.106 0.002 1.00 89.94 102 ALA A N 1
ATOM 813 C CA . ALA A 1 102 ? 6.004 -8.799 -0.265 1.00 89.94 102 ALA A CA 1
ATOM 814 C C . ALA A 1 102 ? 6.231 -8.685 -1.776 1.00 89.94 102 ALA A C 1
ATOM 816 O O . ALA A 1 102 ? 5.841 -9.566 -2.544 1.00 89.94 102 ALA A O 1
ATOM 817 N N . ILE A 1 103 ? 6.879 -7.604 -2.191 1.00 89.38 103 ILE A N 1
ATOM 818 C CA . ILE A 1 103 ? 7.346 -7.409 -3.554 1.00 89.38 103 ILE A CA 1
ATOM 819 C C . ILE A 1 103 ? 8.633 -8.219 -3.705 1.00 89.38 103 ILE A C 1
ATOM 821 O O . ILE A 1 103 ? 9.693 -7.803 -3.242 1.00 89.38 103 ILE A O 1
ATOM 825 N N . ASP A 1 104 ? 8.536 -9.365 -4.371 1.00 87.50 104 ASP A N 1
ATOM 826 C CA . ASP A 1 104 ? 9.684 -10.216 -4.677 1.00 87.50 104 ASP A CA 1
ATOM 827 C C . ASP A 1 104 ? 9.791 -10.436 -6.190 1.00 87.50 104 ASP A C 1
ATOM 829 O O . ASP A 1 104 ? 8.881 -10.964 -6.827 1.00 87.50 104 ASP A O 1
ATOM 833 N N . VAL A 1 105 ? 10.906 -9.987 -6.766 1.00 85.81 105 VAL A N 1
ATOM 834 C CA . VAL A 1 105 ? 11.266 -10.193 -8.180 1.00 85.81 105 VAL A CA 1
ATOM 835 C C . VAL A 1 105 ? 12.449 -11.163 -8.330 1.00 85.81 105 VAL A C 1
ATOM 837 O O . VAL A 1 105 ? 13.080 -11.223 -9.384 1.00 85.81 105 VAL A O 1
ATOM 840 N N . GLY A 1 106 ? 12.803 -11.888 -7.263 1.00 85.12 106 GLY A N 1
ATOM 841 C CA . GLY A 1 106 ? 13.905 -12.850 -7.224 1.00 85.12 106 GLY A CA 1
ATOM 842 C C . GLY A 1 106 ? 15.305 -12.232 -7.149 1.00 85.12 106 GLY A C 1
ATOM 843 O O . GLY A 1 106 ? 16.293 -12.963 -7.221 1.00 85.12 106 GLY A O 1
ATOM 844 N N . ILE A 1 107 ? 15.413 -10.903 -7.022 1.00 86.69 107 ILE A N 1
ATOM 845 C CA . ILE A 1 107 ? 16.676 -10.160 -6.906 1.00 86.69 107 ILE A CA 1
ATOM 846 C C . ILE A 1 107 ? 16.556 -8.963 -5.963 1.00 86.69 107 ILE A C 1
ATOM 848 O O . ILE A 1 107 ? 15.481 -8.395 -5.775 1.00 86.69 107 ILE A O 1
ATOM 852 N N . ASN A 1 108 ? 17.700 -8.517 -5.442 1.00 88.06 108 ASN A N 1
ATOM 853 C CA . ASN A 1 108 ? 17.790 -7.265 -4.701 1.00 88.06 108 ASN A CA 1
ATOM 854 C C . ASN A 1 108 ? 17.817 -6.080 -5.671 1.00 88.06 108 ASN A C 1
ATOM 856 O O . ASN A 1 108 ? 18.821 -5.822 -6.340 1.00 88.06 108 ASN A O 1
ATOM 860 N N . LEU A 1 109 ? 16.702 -5.356 -5.729 1.00 87.94 109 LEU A N 1
ATOM 861 C CA . LEU A 1 109 ? 16.578 -4.103 -6.468 1.00 87.94 109 LEU A CA 1
ATOM 862 C C . LEU A 1 109 ? 17.207 -2.940 -5.693 1.00 87.94 109 LEU A C 1
ATOM 864 O O . LEU A 1 109 ? 17.143 -2.902 -4.463 1.00 87.94 109 LEU A O 1
ATOM 868 N N . SER A 1 110 ? 17.755 -1.952 -6.402 1.00 88.06 110 SER A N 1
ATOM 869 C CA . SER A 1 110 ? 18.150 -0.670 -5.804 1.00 88.06 110 SER A CA 1
ATOM 870 C C . SER A 1 110 ? 16.922 0.123 -5.327 1.00 88.06 110 SER A C 1
ATOM 872 O O . SER A 1 110 ? 15.795 -0.163 -5.732 1.00 88.06 110 SER A O 1
ATOM 874 N N . HIS A 1 111 ? 17.112 1.134 -4.470 1.00 86.69 111 HIS A N 1
ATOM 875 C CA . HIS A 1 111 ? 15.999 1.957 -3.969 1.00 86.69 111 HIS A CA 1
ATOM 876 C C . HIS A 1 111 ? 15.170 2.575 -5.108 1.00 86.69 111 HIS A C 1
ATOM 878 O O . HIS A 1 111 ? 13.956 2.406 -5.140 1.00 86.69 111 HIS A O 1
ATOM 884 N N . ASN A 1 112 ? 15.830 3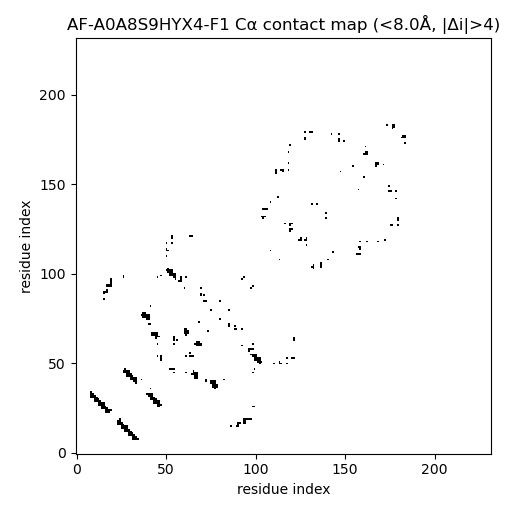.184 -6.099 1.00 85.94 112 ASN A N 1
ATOM 885 C CA . ASN A 1 112 ? 15.154 3.764 -7.260 1.00 85.94 112 ASN A CA 1
ATOM 886 C C . ASN A 1 112 ? 14.383 2.705 -8.073 1.00 85.94 112 ASN A C 1
ATOM 888 O O . ASN A 1 112 ? 13.253 2.943 -8.480 1.00 85.94 112 ASN A O 1
ATOM 892 N N . GLN A 1 113 ? 14.947 1.506 -8.267 1.00 88.94 113 GLN A N 1
ATOM 893 C CA . GLN A 1 113 ? 14.263 0.411 -8.973 1.00 88.94 113 GLN A CA 1
ATOM 894 C C . GLN A 1 113 ? 13.009 -0.071 -8.229 1.00 88.94 113 GLN A C 1
ATOM 896 O O . GLN A 1 113 ? 11.972 -0.290 -8.858 1.00 88.94 113 GLN A O 1
ATOM 901 N N . ARG A 1 114 ? 13.071 -0.188 -6.895 1.00 89.94 114 ARG A N 1
ATOM 902 C CA . ARG A 1 114 ? 11.895 -0.505 -6.066 1.00 89.94 114 ARG A CA 1
ATOM 903 C C . ARG A 1 114 ? 10.824 0.571 -6.188 1.00 89.94 114 ARG A C 1
ATOM 905 O O . ARG A 1 114 ? 9.652 0.249 -6.358 1.00 89.94 114 ARG A O 1
ATOM 912 N N . GLU A 1 115 ? 11.222 1.837 -6.176 1.00 88.75 115 GLU A N 1
ATOM 913 C CA . GLU A 1 115 ? 10.289 2.951 -6.321 1.00 88.75 115 GLU A CA 1
ATOM 914 C C . GLU A 1 115 ? 9.626 3.004 -7.706 1.00 88.75 115 GLU A C 1
ATOM 916 O O . GLU A 1 115 ? 8.426 3.259 -7.791 1.00 88.75 115 GLU A O 1
ATOM 921 N N . LEU A 1 116 ? 10.344 2.673 -8.785 1.00 91.06 116 LEU A N 1
ATOM 922 C CA . LEU A 1 116 ? 9.745 2.511 -10.118 1.00 91.06 116 LEU A CA 1
ATOM 923 C C . LEU A 1 116 ? 8.724 1.368 -10.153 1.00 91.06 116 LEU A C 1
ATOM 925 O O . LEU A 1 116 ? 7.630 1.525 -10.692 1.00 91.06 116 LEU A O 1
ATOM 929 N N . LEU A 1 117 ? 9.057 0.222 -9.555 1.00 91.00 117 LEU A N 1
ATOM 930 C CA . LEU A 1 117 ? 8.144 -0.917 -9.462 1.00 91.00 117 LEU A CA 1
ATOM 931 C C . LEU A 1 117 ? 6.887 -0.567 -8.655 1.00 91.00 117 LEU A C 1
ATOM 933 O O . LEU A 1 117 ? 5.772 -0.937 -9.024 1.00 91.00 117 LEU A O 1
ATOM 937 N N . LYS A 1 118 ? 7.056 0.218 -7.593 1.00 88.00 118 LYS A N 1
ATOM 938 C CA . LYS A 1 118 ? 5.966 0.709 -6.757 1.00 88.00 118 LYS A CA 1
ATOM 939 C C . LYS A 1 118 ? 4.997 1.607 -7.523 1.00 88.00 118 LYS A C 1
ATOM 941 O O . LYS A 1 118 ? 3.798 1.475 -7.319 1.00 88.00 118 LYS A O 1
ATOM 946 N N . ILE A 1 119 ? 5.458 2.415 -8.486 1.00 89.69 119 ILE A N 1
ATOM 947 C CA . ILE A 1 119 ? 4.554 3.174 -9.375 1.00 89.69 119 ILE A CA 1
ATOM 948 C C . ILE A 1 119 ? 3.584 2.230 -10.104 1.00 89.69 119 ILE A C 1
ATOM 950 O O . ILE A 1 119 ? 2.391 2.510 -10.172 1.00 89.69 119 ILE A O 1
ATOM 954 N N . ILE A 1 120 ? 4.055 1.088 -10.612 1.00 90.75 120 ILE A N 1
ATOM 955 C CA . ILE A 1 120 ? 3.203 0.113 -11.320 1.00 90.75 120 ILE A CA 1
ATOM 956 C C . ILE A 1 120 ? 2.105 -0.430 -10.387 1.00 90.75 120 ILE A C 1
ATOM 958 O O . ILE A 1 120 ? 0.943 -0.554 -10.786 1.00 90.75 120 ILE A O 1
ATOM 962 N N . LEU A 1 121 ? 2.465 -0.724 -9.136 1.00 89.25 121 LEU A N 1
ATOM 963 C CA . LEU A 1 121 ? 1.565 -1.277 -8.120 1.00 89.25 121 LEU A CA 1
ATOM 964 C C . LEU A 1 121 ? 0.557 -0.237 -7.602 1.00 89.25 121 LEU A C 1
ATOM 966 O O . LEU A 1 121 ? -0.646 -0.520 -7.532 1.00 89.25 121 LEU A O 1
ATOM 970 N N . ASP A 1 122 ? 1.023 0.979 -7.318 1.00 84.12 122 ASP A N 1
ATOM 971 C CA . ASP A 1 122 ? 0.208 2.108 -6.857 1.00 84.12 122 ASP A CA 1
ATOM 972 C C . ASP A 1 122 ? -0.845 2.492 -7.908 1.00 84.12 122 ASP A C 1
ATOM 974 O O . ASP A 1 122 ? -2.008 2.721 -7.577 1.00 84.12 122 ASP A O 1
ATOM 978 N N . TYR A 1 123 ? -0.471 2.472 -9.195 1.00 86.25 123 TYR A N 1
ATOM 979 C CA . TYR A 1 123 ? -1.370 2.765 -10.319 1.00 86.25 123 TYR A CA 1
ATOM 980 C C . TYR A 1 123 ? -2.199 1.563 -10.788 1.00 86.25 123 TYR A C 1
ATOM 982 O O . TYR A 1 123 ? -2.902 1.651 -11.795 1.00 86.25 123 TYR A O 1
ATOM 990 N N . ARG A 1 124 ? -2.170 0.452 -10.041 1.00 82.38 124 ARG A N 1
ATOM 991 C CA . ARG A 1 124 ? -3.028 -0.726 -10.254 1.00 82.38 124 ARG A CA 1
ATOM 992 C C . ARG A 1 124 ? -2.809 -1.444 -11.581 1.00 82.38 124 ARG A C 1
ATOM 994 O O . ARG A 1 124 ? -3.716 -2.057 -12.141 1.00 82.38 124 ARG A O 1
ATOM 1001 N N . ILE A 1 125 ? -1.567 -1.471 -12.042 1.00 87.31 125 ILE A N 1
ATOM 1002 C CA . ILE A 1 125 ? -1.204 -2.048 -13.336 1.00 87.31 125 ILE A CA 1
ATOM 1003 C C . ILE A 1 125 ? -0.586 -3.425 -13.124 1.00 87.31 125 ILE A C 1
ATOM 1005 O O . ILE A 1 125 ? 0.536 -3.722 -13.531 1.00 87.31 125 ILE A O 1
ATOM 1009 N N . ARG A 1 126 ? -1.347 -4.285 -12.441 1.00 84.56 126 ARG A N 1
ATOM 1010 C CA . ARG A 1 126 ? -0.859 -5.580 -11.953 1.00 84.56 126 ARG A CA 1
ATOM 1011 C C . ARG A 1 126 ? -0.400 -6.511 -13.069 1.00 84.56 126 ARG A C 1
ATOM 1013 O O . ARG A 1 126 ? 0.562 -7.232 -12.875 1.00 84.56 126 ARG A O 1
ATOM 1020 N N . HIS A 1 127 ? -1.008 -6.432 -14.249 1.00 88.44 127 HIS A N 1
ATOM 1021 C CA . HIS A 1 127 ? -0.567 -7.226 -15.394 1.00 88.44 127 HIS A CA 1
ATOM 1022 C C . HIS A 1 127 ? 0.881 -6.911 -15.808 1.00 88.44 127 HIS A C 1
ATOM 1024 O O . HIS A 1 127 ? 1.601 -7.829 -16.166 1.00 88.44 127 HIS A O 1
ATOM 1030 N N . LEU A 1 128 ? 1.345 -5.656 -15.710 1.00 91.50 128 LEU A N 1
ATOM 1031 C CA . LEU A 1 128 ? 2.751 -5.332 -15.992 1.00 91.50 128 LEU A CA 1
ATOM 1032 C C . LEU A 1 128 ? 3.674 -5.852 -14.886 1.00 91.50 128 LEU A C 1
ATOM 1034 O O . LEU A 1 128 ? 4.751 -6.355 -15.185 1.00 91.50 128 LEU A O 1
ATOM 1038 N N . TYR A 1 129 ? 3.241 -5.791 -13.623 1.00 91.31 129 TYR A N 1
ATOM 1039 C CA . TYR A 1 129 ? 3.965 -6.428 -12.519 1.00 91.31 129 TYR A CA 1
ATOM 1040 C C . TYR A 1 129 ? 4.094 -7.946 -12.730 1.00 91.31 129 TYR A C 1
ATOM 1042 O O . TYR A 1 129 ? 5.191 -8.488 -12.623 1.00 91.31 129 TYR A O 1
ATOM 1050 N N . ASP A 1 130 ? 2.998 -8.607 -13.112 1.00 90.38 130 ASP A N 1
ATOM 1051 C CA . ASP A 1 130 ? 2.943 -10.045 -13.381 1.00 90.38 130 ASP A CA 1
ATOM 1052 C C . ASP A 1 130 ? 3.838 -10.452 -14.573 1.00 90.38 130 ASP A C 1
ATOM 1054 O O . ASP A 1 130 ? 4.314 -11.584 -14.625 1.00 90.38 130 ASP A O 1
ATOM 1058 N N . GLU A 1 131 ? 4.104 -9.550 -15.523 1.00 92.94 131 GLU A N 1
ATOM 1059 C CA . GLU A 1 131 ? 5.098 -9.769 -16.581 1.00 92.94 131 GLU A CA 1
ATOM 1060 C C . GLU A 1 131 ? 6.534 -9.540 -16.092 1.00 92.94 131 GLU A C 1
ATOM 1062 O O . GLU A 1 131 ? 7.421 -10.324 -16.426 1.00 92.94 131 GLU A O 1
ATOM 1067 N N . ILE A 1 132 ? 6.777 -8.526 -15.252 1.00 91.62 132 ILE A N 1
ATOM 1068 C CA . ILE A 1 132 ? 8.107 -8.254 -14.681 1.00 91.62 132 ILE A CA 1
ATOM 1069 C C . ILE A 1 132 ? 8.603 -9.441 -13.849 1.00 91.62 132 ILE A C 1
ATOM 1071 O O . ILE A 1 132 ? 9.759 -9.834 -13.984 1.00 91.62 132 ILE A O 1
ATOM 1075 N N . ILE A 1 133 ? 7.738 -10.064 -13.041 1.00 90.69 133 ILE A N 1
ATOM 1076 C CA . ILE A 1 133 ? 8.111 -11.238 -12.229 1.00 90.69 133 ILE A CA 1
ATOM 1077 C C . ILE A 1 133 ? 8.444 -12.484 -13.069 1.00 90.69 133 ILE A C 1
ATOM 1079 O O . ILE A 1 133 ? 9.059 -13.415 -12.556 1.00 90.69 133 ILE A O 1
ATOM 1083 N N . LYS A 1 134 ? 8.050 -12.531 -14.352 1.00 90.62 134 LYS A N 1
ATOM 1084 C CA . LYS A 1 134 ? 8.395 -13.632 -15.273 1.00 90.62 134 LYS A CA 1
ATOM 1085 C C . LYS A 1 134 ? 9.772 -13.452 -15.911 1.00 90.62 134 LYS A C 1
ATOM 1087 O O . LYS A 1 134 ? 10.292 -14.389 -16.520 1.00 90.62 134 LYS A O 1
ATOM 1092 N N . ILE A 1 1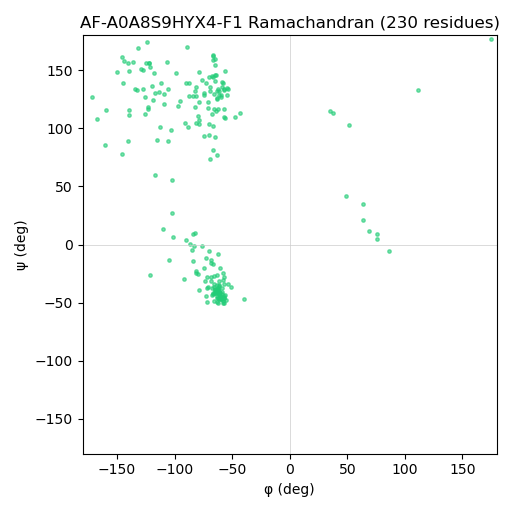35 ? 10.358 -12.259 -15.814 1.00 90.44 135 ILE A N 1
ATOM 1093 C CA . ILE A 1 135 ? 11.689 -11.970 -16.347 1.00 90.44 135 ILE A CA 1
ATOM 1094 C C . ILE A 1 135 ? 12.738 -12.708 -15.508 1.00 90.44 135 ILE A C 1
ATOM 1096 O O . ILE A 1 135 ? 12.618 -12.845 -14.293 1.00 90.44 135 ILE A O 1
ATOM 1100 N N . THR A 1 136 ? 13.800 -13.192 -16.155 1.00 88.62 136 THR A N 1
ATOM 1101 C CA . THR A 1 136 ? 14.914 -13.805 -15.426 1.00 88.62 136 THR A CA 1
ATOM 1102 C C . THR A 1 136 ? 15.664 -12.757 -14.591 1.00 88.62 136 THR A C 1
ATOM 1104 O O . THR A 1 136 ? 15.878 -11.648 -15.082 1.00 88.62 136 THR A O 1
ATOM 1107 N N . PRO A 1 137 ? 16.179 -13.108 -13.397 1.00 85.19 137 PRO A N 1
ATOM 1108 C CA . PRO A 1 137 ? 16.990 -12.226 -12.549 1.00 85.19 137 PRO A CA 1
ATOM 1109 C C . PRO A 1 137 ? 18.009 -11.347 -13.294 1.00 85.19 137 PRO A C 1
ATOM 1111 O O . PRO A 1 137 ? 18.074 -10.138 -13.091 1.00 85.19 137 PRO A O 1
ATOM 1114 N N . ALA A 1 138 ? 18.772 -11.942 -14.218 1.00 81.81 138 ALA A N 1
ATOM 1115 C CA . ALA A 1 138 ? 19.781 -11.234 -15.005 1.00 81.81 138 ALA A CA 1
ATOM 1116 C C . ALA A 1 138 ? 19.185 -10.184 -15.962 1.00 81.81 138 ALA A C 1
ATOM 1118 O O . ALA A 1 138 ? 19.790 -9.141 -16.197 1.00 81.81 138 ALA A O 1
ATOM 1119 N N . ARG A 1 139 ? 17.998 -10.446 -16.519 1.00 88.88 139 ARG A N 1
ATOM 1120 C CA . ARG A 1 139 ? 17.306 -9.523 -17.427 1.00 88.88 139 ARG A CA 1
ATOM 1121 C C . ARG A 1 139 ? 16.555 -8.425 -16.679 1.00 88.88 139 ARG A C 1
ATOM 1123 O O . ARG A 1 139 ? 16.369 -7.357 -17.251 1.00 88.88 139 ARG A O 1
ATOM 1130 N N . THR A 1 140 ? 16.170 -8.641 -15.423 1.00 89.12 140 THR A N 1
ATOM 1131 C CA . THR A 1 140 ? 15.453 -7.641 -14.618 1.00 89.12 140 THR A CA 1
ATOM 1132 C C . THR A 1 140 ? 16.291 -6.378 -14.387 1.00 89.12 140 THR A C 1
ATOM 1134 O O . THR A 1 140 ? 15.762 -5.275 -14.501 1.00 89.12 140 THR A O 1
ATOM 1137 N N . TYR A 1 141 ? 17.604 -6.502 -14.151 1.00 86.06 141 TYR A N 1
ATOM 1138 C CA . TYR A 1 141 ? 18.491 -5.331 -14.059 1.00 86.06 141 TYR A CA 1
ATOM 1139 C C . TYR A 1 141 ? 18.542 -4.547 -15.374 1.00 86.06 141 TYR A C 1
ATOM 1141 O O . TYR A 1 141 ? 18.266 -3.350 -15.385 1.00 86.06 141 TYR A O 1
ATOM 1149 N N . ALA A 1 142 ? 18.793 -5.243 -16.488 1.00 90.31 142 ALA A N 1
ATOM 1150 C CA . ALA A 1 142 ? 18.827 -4.628 -17.812 1.00 90.31 142 ALA A CA 1
ATOM 1151 C C . ALA A 1 142 ? 17.493 -3.953 -18.168 1.00 90.31 142 ALA A C 1
ATOM 1153 O O . ALA A 1 142 ? 17.485 -2.874 -18.747 1.00 90.31 142 ALA A O 1
ATOM 1154 N N . PHE A 1 143 ? 16.365 -4.552 -17.777 1.00 93.44 143 PHE A N 1
ATOM 1155 C CA . PHE A 1 143 ? 15.043 -3.964 -17.962 1.00 93.44 143 PHE A CA 1
ATOM 1156 C C . PHE A 1 143 ? 14.926 -2.594 -17.278 1.00 93.44 143 PHE A C 1
ATOM 1158 O O . PHE A 1 143 ? 14.540 -1.622 -17.926 1.00 93.44 143 PHE A O 1
ATOM 1165 N N . PHE A 1 144 ? 15.296 -2.483 -15.998 1.00 91.56 144 PHE A N 1
ATOM 1166 C CA . PHE A 1 144 ? 15.235 -1.196 -15.300 1.00 91.56 144 PHE A CA 1
ATOM 1167 C C . PHE A 1 144 ? 16.257 -0.180 -15.829 1.00 91.56 144 PHE A C 1
ATOM 1169 O O . PHE A 1 144 ? 15.959 1.015 -15.847 1.00 91.56 144 PHE A O 1
ATOM 1176 N N . ASP A 1 145 ? 17.417 -0.633 -16.304 1.00 89.81 145 ASP A N 1
ATOM 1177 C CA . ASP A 1 145 ? 18.394 0.238 -16.964 1.00 89.81 145 ASP A CA 1
ATOM 1178 C C . ASP A 1 145 ? 17.837 0.801 -18.282 1.00 89.81 145 ASP A C 1
ATOM 1180 O O . ASP A 1 145 ? 17.976 1.994 -18.556 1.00 89.81 145 ASP A O 1
ATOM 1184 N N . GLU A 1 146 ? 17.147 -0.019 -19.081 1.00 93.94 146 GLU A N 1
ATOM 1185 C CA . GLU A 1 146 ? 16.467 0.429 -20.301 1.00 93.94 146 GLU A CA 1
ATOM 1186 C C . GLU A 1 146 ? 15.325 1.406 -20.004 1.00 93.94 146 GLU A C 1
ATOM 1188 O O . GLU A 1 146 ? 15.183 2.410 -20.703 1.00 93.94 146 GLU A O 1
ATOM 1193 N N . VAL A 1 147 ? 14.554 1.180 -18.934 1.00 93.81 147 VAL A N 1
ATOM 1194 C CA . VAL A 1 147 ? 13.557 2.152 -18.458 1.00 93.81 147 VAL A CA 1
ATOM 1195 C C . VAL A 1 147 ? 14.231 3.486 -18.131 1.00 93.81 147 VAL A C 1
ATOM 1197 O O . VAL A 1 147 ? 13.775 4.530 -18.598 1.00 93.81 147 VAL A O 1
ATOM 1200 N N . ALA A 1 148 ? 15.329 3.470 -17.369 1.00 91.62 148 ALA A N 1
ATOM 1201 C CA . ALA A 1 148 ? 16.026 4.683 -16.948 1.00 91.62 148 ALA A CA 1
ATOM 1202 C C . ALA A 1 148 ? 16.600 5.475 -18.138 1.00 91.62 148 ALA A C 1
ATOM 1204 O O . ALA A 1 148 ? 16.488 6.701 -18.166 1.00 91.62 148 ALA A O 1
ATOM 1205 N N . LYS A 1 149 ? 17.120 4.793 -19.170 1.00 92.88 149 LYS A N 1
ATOM 1206 C CA . LYS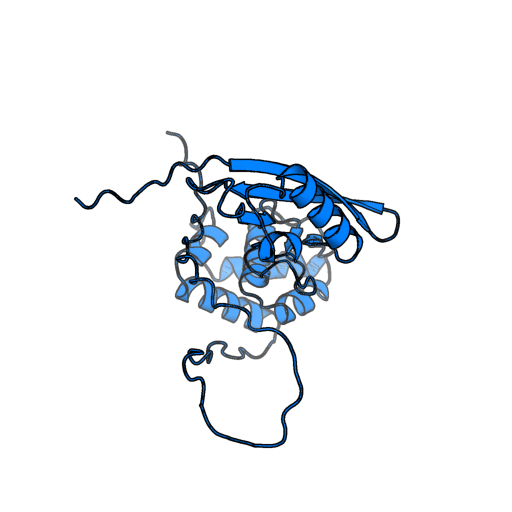 A 1 149 ? 17.635 5.417 -20.407 1.00 92.88 149 LYS A CA 1
ATOM 1207 C C . LYS A 1 149 ? 16.588 6.215 -21.189 1.00 92.88 149 LYS A C 1
ATOM 1209 O O . LYS A 1 149 ? 16.952 7.077 -21.986 1.00 92.88 149 LYS A O 1
ATOM 1214 N N . ARG A 1 150 ? 15.288 5.969 -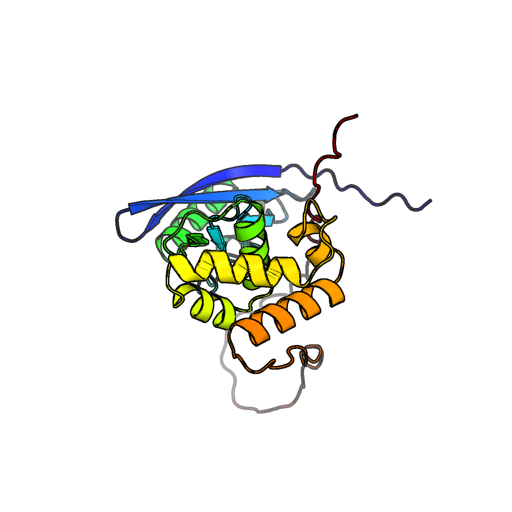20.978 1.00 93.56 150 ARG A N 1
ATOM 1215 C CA . ARG A 1 150 ? 14.197 6.741 -21.610 1.00 93.56 150 ARG A CA 1
ATOM 1216 C C . ARG A 1 150 ? 13.984 8.126 -20.977 1.00 93.56 150 ARG A C 1
ATOM 1218 O O . ARG A 1 150 ? 13.120 8.883 -21.438 1.00 93.56 150 ARG A O 1
ATOM 1225 N N . TYR A 1 151 ? 14.751 8.464 -19.941 1.00 91.81 151 TYR A N 1
ATOM 1226 C CA . TYR A 1 151 ? 14.685 9.729 -19.216 1.00 91.81 151 TYR A CA 1
ATOM 1227 C C . TYR A 1 151 ? 16.037 10.460 -19.223 1.00 91.81 151 TYR A C 1
ATOM 1229 O O . TYR A 1 151 ? 17.080 9.832 -19.401 1.00 91.81 151 TYR A O 1
ATOM 1237 N N . PRO A 1 152 ? 16.049 11.795 -19.040 1.00 86.88 152 PRO A N 1
ATOM 1238 C CA . PRO A 1 152 ? 17.294 12.551 -18.945 1.00 86.88 152 PRO A CA 1
ATOM 1239 C C . PRO A 1 152 ? 18.189 12.045 -17.797 1.00 86.88 152 PRO A C 1
ATOM 1241 O O . PRO A 1 152 ? 17.683 11.823 -16.696 1.00 86.88 152 PRO A O 1
ATOM 1244 N N . PRO A 1 153 ? 19.517 11.947 -17.997 1.00 78.75 153 PRO A N 1
ATOM 1245 C CA . PRO A 1 153 ? 20.445 11.360 -17.021 1.00 78.75 153 PRO A CA 1
ATOM 1246 C C . PRO A 1 153 ? 20.658 12.209 -15.755 1.00 78.75 153 PRO A C 1
ATOM 1248 O O . PRO A 1 153 ? 21.333 11.776 -14.830 1.00 78.75 153 PRO A O 1
ATOM 1251 N N . VAL A 1 154 ? 20.099 13.421 -15.702 1.00 77.50 154 VAL A N 1
ATOM 1252 C CA . VAL A 1 154 ? 20.279 14.384 -14.598 1.00 77.50 154 VAL A CA 1
ATOM 1253 C C . VAL A 1 154 ? 19.297 14.128 -13.438 1.00 77.50 154 VAL A C 1
ATOM 1255 O O . VAL A 1 154 ? 19.351 14.791 -12.406 1.00 77.50 154 VAL A O 1
ATOM 1258 N N . LEU A 1 155 ? 18.373 13.174 -13.583 1.00 79.44 155 LEU A N 1
ATOM 1259 C CA . LEU A 1 155 ? 17.356 12.893 -12.571 1.00 79.44 155 LEU A CA 1
ATOM 1260 C C . LEU A 1 155 ? 17.917 12.005 -11.451 1.00 79.44 155 LEU A C 1
ATOM 1262 O O . LEU A 1 155 ? 18.059 10.798 -11.625 1.00 79.44 155 LEU A O 1
ATOM 1266 N N . VAL A 1 156 ? 18.196 12.614 -10.294 1.00 79.38 156 VAL A N 1
ATOM 1267 C CA . VAL A 1 156 ? 18.645 11.910 -9.075 1.00 79.38 156 VAL A CA 1
ATOM 1268 C C . VAL A 1 156 ? 17.539 11.008 -8.511 1.00 79.38 156 VAL A C 1
ATOM 1270 O O . VAL A 1 156 ? 17.804 9.864 -8.154 1.00 79.38 156 VAL A O 1
ATOM 1273 N N . ASP A 1 157 ? 16.297 11.503 -8.482 1.00 86.69 157 ASP A N 1
ATOM 1274 C CA . ASP A 1 157 ? 15.099 10.744 -8.106 1.00 86.69 157 ASP A CA 1
ATOM 1275 C C . ASP A 1 157 ? 14.155 10.630 -9.310 1.00 86.69 157 ASP A C 1
ATOM 1277 O O . ASP A 1 157 ? 13.305 11.489 -9.576 1.00 86.69 157 ASP A O 1
ATOM 1281 N N . LEU A 1 158 ? 14.347 9.564 -10.087 1.00 89.94 158 LEU A N 1
ATOM 1282 C CA . LEU A 1 158 ? 13.550 9.312 -11.280 1.00 89.94 158 LEU A CA 1
ATOM 1283 C C . LEU A 1 158 ? 12.089 9.008 -10.923 1.00 89.94 158 LEU A C 1
ATOM 1285 O O . LEU A 1 158 ? 11.176 9.494 -11.593 1.00 89.94 158 LEU A O 1
ATOM 1289 N N . ALA A 1 159 ? 11.856 8.223 -9.873 1.00 88.00 159 ALA A N 1
ATOM 1290 C CA . ALA A 1 159 ? 10.512 7.838 -9.470 1.00 88.00 159 ALA A CA 1
ATOM 1291 C C . ALA A 1 159 ? 9.713 9.043 -8.945 1.00 88.00 159 ALA A C 1
ATOM 1293 O O . ALA A 1 159 ? 8.560 9.236 -9.342 1.00 88.00 159 ALA A O 1
ATOM 1294 N N . GLY A 1 160 ? 10.331 9.898 -8.127 1.00 87.00 160 GLY A N 1
ATOM 1295 C CA . GLY A 1 160 ? 9.753 11.171 -7.704 1.00 87.00 160 GLY A CA 1
ATOM 1296 C C . GLY A 1 160 ? 9.440 12.077 -8.891 1.00 87.00 160 GLY A C 1
ATOM 1297 O O . GLY A 1 160 ? 8.318 12.575 -8.996 1.00 87.00 160 GLY A O 1
ATOM 1298 N N . HIS A 1 161 ? 10.366 12.206 -9.852 1.00 89.44 161 HIS A N 1
ATOM 1299 C CA . HIS A 1 161 ? 10.125 12.963 -11.084 1.00 89.44 161 HIS A CA 1
ATOM 1300 C C . HIS A 1 161 ? 8.906 12.444 -11.862 1.00 89.44 161 HIS A C 1
ATOM 1302 O O . HIS A 1 161 ? 8.058 13.234 -12.281 1.00 89.44 161 HIS A O 1
ATOM 1308 N N . ILE A 1 162 ? 8.775 11.125 -12.032 1.00 91.06 162 ILE A N 1
ATOM 1309 C CA . ILE A 1 162 ? 7.637 10.512 -12.732 1.00 91.06 162 ILE A CA 1
ATOM 1310 C C . ILE A 1 162 ? 6.318 10.824 -12.014 1.00 91.06 162 ILE A C 1
ATOM 1312 O O . ILE A 1 162 ? 5.337 11.179 -12.672 1.00 91.06 162 ILE A O 1
ATOM 1316 N N . ARG A 1 163 ? 6.298 10.747 -10.677 1.00 88.88 163 ARG A N 1
ATOM 1317 C CA . ARG A 1 163 ? 5.104 10.985 -9.848 1.00 88.88 163 ARG A CA 1
ATOM 1318 C C . ARG A 1 163 ? 4.627 12.439 -9.833 1.00 88.88 163 ARG A C 1
ATOM 1320 O O . ARG A 1 163 ? 3.474 12.672 -9.480 1.00 88.88 163 ARG A O 1
ATOM 1327 N N . THR A 1 164 ? 5.446 13.403 -10.265 1.00 89.94 164 THR A N 1
ATOM 1328 C CA . THR A 1 164 ? 5.067 14.833 -10.294 1.00 89.94 164 THR A CA 1
ATOM 1329 C C . THR A 1 164 ? 3.826 15.135 -11.134 1.00 89.94 164 THR A C 1
ATOM 1331 O O . THR A 1 164 ? 3.160 16.144 -10.907 1.00 89.94 164 THR A O 1
ATOM 1334 N N . SER A 1 165 ? 3.499 14.297 -12.125 1.00 90.00 165 SER A N 1
ATOM 1335 C CA . SER A 1 165 ? 2.336 14.519 -12.981 1.00 90.00 165 SER A CA 1
ATOM 1336 C C . SER A 1 165 ? 1.725 13.222 -13.500 1.00 90.00 165 SER A C 1
ATOM 1338 O O . SER A 1 165 ? 2.426 12.265 -13.826 1.00 90.00 165 SER A O 1
ATOM 1340 N N . GLN A 1 166 ? 0.402 13.226 -13.701 1.00 89.31 166 GLN A N 1
ATOM 1341 C CA . GLN A 1 166 ? -0.307 12.113 -14.349 1.00 89.31 166 GLN A CA 1
ATOM 1342 C C . GLN A 1 166 ? 0.246 11.809 -15.749 1.00 89.31 166 GLN A C 1
ATOM 1344 O O . GLN A 1 166 ? 0.306 10.653 -16.161 1.00 89.31 166 GLN A O 1
ATOM 1349 N N . ARG A 1 167 ? 0.693 12.841 -16.479 1.00 90.50 167 ARG A N 1
ATOM 1350 C CA . ARG A 1 167 ? 1.339 12.677 -17.788 1.00 90.50 167 ARG A CA 1
ATOM 1351 C C . ARG A 1 167 ? 2.672 11.933 -17.671 1.00 90.50 167 ARG A C 1
ATOM 1353 O O . ARG A 1 167 ? 2.947 11.079 -18.510 1.00 90.50 167 ARG A O 1
ATOM 1360 N N . GLY A 1 168 ? 3.478 12.251 -16.657 1.00 91.62 168 GLY A N 1
ATOM 1361 C CA . GLY A 1 168 ? 4.741 11.568 -16.370 1.00 91.62 168 GLY A CA 1
ATOM 1362 C C . GLY A 1 168 ? 4.525 10.090 -16.070 1.00 91.62 168 GLY A C 1
ATOM 1363 O O . GLY A 1 168 ? 5.166 9.240 -16.686 1.00 91.62 168 GLY A O 1
ATOM 1364 N N . VAL A 1 169 ? 3.547 9.785 -15.216 1.00 91.50 169 VAL A N 1
ATOM 1365 C CA . VAL A 1 169 ? 3.173 8.404 -14.897 1.00 91.50 169 VAL A CA 1
ATOM 1366 C C . VAL A 1 169 ? 2.651 7.660 -16.120 1.00 91.50 169 VAL A C 1
ATOM 1368 O O . VAL A 1 169 ? 3.107 6.556 -16.393 1.00 91.50 169 VAL A O 1
ATOM 1371 N N . LYS A 1 170 ? 1.762 8.265 -16.916 1.00 92.06 170 LYS A N 1
ATOM 1372 C CA . LYS A 1 170 ? 1.280 7.640 -18.155 1.00 92.06 170 LYS A CA 1
ATOM 1373 C C . LYS A 1 170 ? 2.434 7.299 -19.101 1.00 92.06 170 LYS A C 1
ATOM 1375 O O . LYS A 1 170 ? 2.516 6.175 -19.577 1.00 92.06 170 LYS A O 1
ATOM 1380 N N . LYS A 1 171 ? 3.367 8.237 -19.305 1.00 94.06 171 LYS A N 1
ATOM 1381 C CA . LYS A 1 171 ? 4.561 8.007 -20.130 1.00 94.06 171 LYS A CA 1
ATOM 1382 C C . LYS A 1 171 ? 5.402 6.840 -19.598 1.00 94.06 171 LYS A C 1
ATOM 1384 O O . LYS A 1 171 ? 5.875 6.031 -20.387 1.00 94.06 171 LYS A O 1
ATOM 1389 N N . PHE A 1 172 ? 5.585 6.757 -18.281 1.00 94.81 172 PHE A N 1
ATOM 1390 C CA . PHE A 1 172 ? 6.293 5.647 -17.644 1.00 94.81 172 PHE A CA 1
ATOM 1391 C C . PHE A 1 172 ? 5.618 4.300 -17.922 1.00 94.81 172 PHE A C 1
ATOM 1393 O O . PHE A 1 172 ? 6.284 3.350 -18.322 1.00 94.81 172 PHE A O 1
ATOM 1400 N N . ILE A 1 173 ? 4.297 4.236 -17.772 1.00 93.62 173 ILE A N 1
ATOM 1401 C CA . ILE A 1 173 ? 3.508 3.027 -18.031 1.00 93.62 173 ILE A CA 1
ATOM 1402 C C . ILE A 1 173 ? 3.649 2.587 -19.486 1.00 93.62 173 ILE A C 1
ATOM 1404 O O . ILE A 1 173 ? 3.871 1.407 -19.745 1.00 93.62 173 ILE A O 1
ATOM 1408 N N . ASP A 1 174 ? 3.556 3.533 -20.422 1.00 93.06 174 ASP A N 1
ATOM 1409 C CA . ASP A 1 174 ? 3.694 3.255 -21.850 1.00 93.06 174 ASP A CA 1
ATOM 1410 C C . ASP A 1 174 ? 5.091 2.688 -22.172 1.00 93.06 174 ASP A C 1
ATOM 1412 O O . ASP A 1 174 ? 5.189 1.698 -22.892 1.00 93.06 174 ASP A O 1
ATOM 1416 N N . ILE A 1 175 ? 6.156 3.244 -21.574 1.00 94.81 175 ILE A N 1
ATOM 1417 C CA . ILE A 1 175 ? 7.535 2.733 -21.703 1.00 94.81 175 ILE A CA 1
ATOM 1418 C C . ILE A 1 175 ? 7.654 1.307 -21.158 1.00 94.81 175 ILE A C 1
ATOM 1420 O O . ILE A 1 175 ? 8.244 0.444 -21.804 1.00 94.81 175 ILE A O 1
ATOM 1424 N N . VAL A 1 176 ? 7.112 1.052 -19.966 1.00 95.00 176 VAL A N 1
ATOM 1425 C CA . VAL A 1 176 ? 7.161 -0.276 -19.340 1.00 95.00 176 VAL A CA 1
ATOM 1426 C C . VAL A 1 176 ? 6.414 -1.297 -20.195 1.00 95.00 176 VAL A C 1
ATOM 1428 O O . VAL A 1 176 ? 6.944 -2.374 -20.453 1.00 95.00 176 VAL A O 1
ATOM 1431 N N . ALA A 1 177 ? 5.215 -0.960 -20.673 1.00 93.56 177 ALA A N 1
ATOM 1432 C CA . ALA A 1 177 ? 4.439 -1.828 -21.552 1.00 93.56 177 ALA A CA 1
ATOM 1433 C C . ALA A 1 177 ? 5.192 -2.134 -22.858 1.00 93.56 177 ALA A C 1
ATOM 1435 O O . ALA A 1 177 ? 5.286 -3.298 -23.239 1.00 93.56 177 ALA A O 1
ATOM 1436 N N . GLU A 1 178 ? 5.792 -1.119 -23.488 1.00 93.88 178 GLU A N 1
ATOM 1437 C CA . GLU A 1 178 ? 6.610 -1.267 -24.698 1.00 93.88 178 GLU A CA 1
ATOM 1438 C C . GLU A 1 178 ? 7.781 -2.239 -24.476 1.00 93.88 178 GLU A C 1
ATOM 1440 O O . GLU A 1 178 ? 7.953 -3.186 -25.244 1.00 93.88 178 GLU A O 1
ATOM 1445 N N . LEU A 1 179 ? 8.555 -2.050 -23.401 1.00 94.00 179 LEU A N 1
ATOM 1446 C CA . LEU A 1 179 ? 9.713 -2.895 -23.080 1.00 94.00 179 LEU A CA 1
ATOM 1447 C C . LEU A 1 179 ? 9.329 -4.343 -22.743 1.00 94.00 179 LEU A C 1
ATOM 1449 O O . LEU A 1 179 ? 10.124 -5.255 -22.962 1.00 94.00 179 LEU A O 1
ATOM 1453 N N . LEU A 1 180 ? 8.116 -4.562 -22.234 1.00 92.50 180 LEU A N 1
ATOM 1454 C CA . LEU A 1 180 ? 7.565 -5.890 -21.953 1.00 92.50 180 LEU A CA 1
ATOM 1455 C C . LEU A 1 180 ? 6.868 -6.521 -23.171 1.00 92.50 180 LEU A C 1
ATOM 1457 O O . LEU A 1 180 ? 6.328 -7.622 -23.060 1.00 92.50 180 LEU A O 1
ATOM 1461 N N . GLY A 1 181 ? 6.837 -5.835 -24.320 1.00 89.88 181 GLY A N 1
ATOM 1462 C CA . GLY A 1 181 ? 6.111 -6.285 -25.510 1.00 89.88 181 GLY A CA 1
ATOM 1463 C C . GLY A 1 181 ? 4.594 -6.359 -25.305 1.00 89.88 181 GLY A C 1
ATOM 1464 O O . GLY A 1 181 ? 3.907 -7.089 -26.018 1.00 89.88 181 GLY A O 1
ATOM 1465 N N . GLN A 1 182 ? 4.065 -5.635 -24.317 1.00 86.06 182 GLN A N 1
ATOM 1466 C CA . GLN A 1 182 ? 2.642 -5.590 -24.014 1.00 86.06 182 GLN A CA 1
ATOM 1467 C C . GLN A 1 182 ? 1.968 -4.502 -24.854 1.00 86.06 182 GLN A C 1
ATOM 1469 O O . GLN A 1 182 ? 2.514 -3.406 -25.004 1.00 86.06 182 GLN A O 1
ATOM 1474 N N . PRO A 1 183 ? 0.763 -4.752 -25.397 1.00 73.25 183 PRO A N 1
ATOM 1475 C CA . PRO A 1 183 ? 0.017 -3.697 -26.057 1.00 73.25 183 PRO A CA 1
ATOM 1476 C C . PRO A 1 183 ? -0.281 -2.602 -25.031 1.00 73.25 183 PRO A C 1
ATOM 1478 O O . PRO A 1 183 ? -0.830 -2.897 -23.967 1.00 73.25 183 PRO A O 1
ATOM 1481 N N . SER A 1 184 ? 0.033 -1.345 -25.359 1.00 56.88 184 SER A N 1
ATOM 1482 C CA . SER A 1 184 ? -0.373 -0.170 -24.580 1.00 56.88 184 SER A CA 1
ATOM 1483 C C . SER A 1 184 ? -1.899 -0.063 -24.587 1.00 56.88 184 SER A C 1
ATOM 1485 O O . SER A 1 184 ? -2.498 0.708 -25.339 1.00 56.88 184 SER A O 1
ATOM 1487 N N . LYS A 1 185 ? -2.579 -0.883 -23.783 1.00 54.50 185 LYS A N 1
ATOM 1488 C CA . LYS A 1 185 ? -4.005 -0.726 -23.533 1.00 54.50 185 LYS A CA 1
ATOM 1489 C C . LYS A 1 185 ? -4.149 0.574 -22.764 1.00 54.50 185 LYS A C 1
ATOM 1491 O O . LYS A 1 185 ? -3.869 0.656 -21.575 1.00 54.50 185 LYS A O 1
ATOM 1496 N N . THR A 1 186 ? -4.564 1.599 -23.493 1.00 43.06 186 THR A N 1
ATOM 1497 C CA . THR A 1 186 ? -5.015 2.872 -22.951 1.00 43.06 186 THR A CA 1
ATOM 1498 C C . THR A 1 186 ? -6.013 2.603 -21.822 1.00 43.06 186 THR A C 1
ATOM 1500 O O . THR A 1 186 ? -7.134 2.170 -22.067 1.00 43.06 186 THR A O 1
ATOM 1503 N N . ILE A 1 187 ? -5.605 2.870 -20.587 1.00 43.97 187 ILE A N 1
ATOM 1504 C CA . ILE A 1 187 ? -6.492 3.107 -19.447 1.00 43.97 187 ILE A CA 1
ATOM 1505 C C . ILE A 1 187 ? -6.234 4.586 -19.134 1.00 43.97 187 ILE A C 1
ATOM 1507 O O . ILE A 1 187 ? -5.136 4.952 -18.739 1.00 43.97 187 ILE A O 1
ATOM 1511 N N . MET A 1 188 ? -7.099 5.520 -19.529 1.00 35.34 188 MET A N 1
ATOM 1512 C CA . MET A 1 188 ? -8.396 5.734 -18.899 1.00 35.34 188 MET A CA 1
ATOM 1513 C C . MET A 1 188 ? -9.507 6.025 -19.924 1.00 35.34 188 MET A C 1
ATOM 1515 O O . MET A 1 188 ? -9.584 7.115 -20.484 1.00 35.34 188 MET A O 1
ATOM 1519 N N . LYS A 1 189 ? -10.439 5.082 -20.078 1.00 29.81 189 LYS A N 1
ATOM 1520 C CA . LYS A 1 189 ? -11.864 5.409 -19.973 1.00 29.81 189 LYS A CA 1
ATOM 1521 C C . LYS A 1 189 ? -12.315 4.842 -18.627 1.00 29.81 189 LYS A C 1
ATOM 1523 O O . LYS A 1 189 ? -12.675 3.677 -18.527 1.00 29.81 189 LYS A O 1
ATOM 1528 N N . SER A 1 190 ? -12.197 5.645 -17.580 1.00 31.36 190 SER A N 1
ATOM 1529 C CA . SER A 1 190 ? -13.118 5.564 -16.453 1.00 31.36 190 SER A CA 1
ATOM 1530 C C . SER A 1 190 ? -14.056 6.750 -16.638 1.00 31.36 190 SER A C 1
ATOM 1532 O O . SER A 1 190 ? -13.669 7.893 -16.387 1.00 31.36 190 SER A O 1
ATOM 1534 N N . GLU A 1 191 ? -15.235 6.491 -17.201 1.00 28.41 191 GLU A N 1
ATOM 1535 C CA . GLU A 1 191 ? -16.367 7.412 -17.094 1.00 28.41 191 GLU A CA 1
ATOM 1536 C C . GLU A 1 191 ? -16.656 7.675 -15.604 1.00 28.41 191 GLU A C 1
ATOM 1538 O O . GLU A 1 191 ? -16.369 6.816 -14.765 1.00 28.41 191 GLU A O 1
ATOM 1543 N N . PRO A 1 192 ? -17.159 8.866 -15.249 1.00 35.09 192 PRO A N 1
ATOM 1544 C CA . PRO A 1 192 ? -17.468 9.190 -13.871 1.00 35.09 192 PRO A CA 1
ATOM 1545 C C . PRO A 1 192 ? -18.701 8.389 -13.443 1.00 35.09 192 PRO A C 1
ATOM 1547 O O . PRO A 1 192 ? -19.767 8.527 -14.040 1.00 35.09 192 PRO A O 1
ATOM 1550 N N . ASP A 1 193 ? -18.568 7.585 -12.389 1.00 33.81 193 ASP A N 1
ATOM 1551 C CA . ASP A 1 193 ? -19.714 7.040 -11.662 1.00 33.81 193 ASP A CA 1
ATOM 1552 C C . ASP A 1 193 ? -20.457 8.186 -10.957 1.00 33.81 193 ASP A C 1
ATOM 1554 O O . ASP A 1 193 ? -20.266 8.457 -9.773 1.00 33.81 193 ASP A O 1
ATOM 1558 N N . ASP A 1 194 ? -21.298 8.878 -11.721 1.00 34.34 194 ASP A N 1
ATOM 1559 C CA . ASP A 1 194 ? -22.440 9.647 -11.238 1.00 34.34 194 ASP A CA 1
ATOM 1560 C C . ASP A 1 194 ? -23.562 9.557 -12.286 1.00 34.34 194 ASP A C 1
ATOM 1562 O O . ASP A 1 194 ? -23.803 10.460 -13.081 1.00 34.34 194 ASP A O 1
ATOM 1566 N N . ALA A 1 195 ? -24.256 8.418 -12.292 1.00 30.92 195 ALA A N 1
ATOM 1567 C CA . ALA A 1 195 ? -25.638 8.312 -12.753 1.00 30.92 195 ALA A CA 1
ATOM 1568 C C . ALA A 1 195 ? -26.259 7.033 -12.180 1.00 30.92 195 ALA A C 1
ATOM 1570 O O . ALA A 1 195 ? -26.282 5.986 -12.816 1.00 30.92 195 ALA A O 1
ATOM 1571 N N . SER A 1 196 ? -26.781 7.129 -10.958 1.00 29.56 196 SER A N 1
ATOM 1572 C CA . SER A 1 196 ? -27.805 6.203 -10.472 1.00 29.56 196 SER A CA 1
ATOM 1573 C C . SER A 1 196 ? -29.055 6.348 -11.350 1.00 29.56 196 SER A C 1
ATOM 1575 O O . SER A 1 196 ? -29.657 7.427 -11.340 1.00 29.56 196 SER A O 1
ATOM 1577 N N . PRO A 1 197 ? -29.491 5.314 -12.095 1.00 28.83 197 PRO A N 1
ATOM 1578 C CA . PRO A 1 197 ? -30.775 5.339 -12.764 1.00 28.83 197 PRO A CA 1
ATOM 1579 C C . PRO A 1 197 ? -31.812 4.745 -11.811 1.00 28.83 197 PRO A C 1
ATOM 1581 O O . PRO A 1 197 ? -31.920 3.533 -11.616 1.00 28.83 197 PRO A O 1
ATOM 1584 N N . LEU A 1 198 ? -32.626 5.625 -11.233 1.00 31.56 198 LEU A N 1
ATOM 1585 C CA . LEU A 1 198 ? -33.972 5.262 -10.813 1.00 31.56 198 LEU A CA 1
ATOM 1586 C C . LEU A 1 198 ? -34.744 4.736 -12.035 1.00 31.56 198 LEU A C 1
ATOM 1588 O O . LEU A 1 198 ? -35.136 5.533 -12.882 1.00 31.56 198 LEU A O 1
ATOM 1592 N N . ALA A 1 199 ? -35.041 3.435 -12.082 1.00 27.98 199 ALA A N 1
ATOM 1593 C CA . ALA A 1 199 ? -36.319 2.930 -12.594 1.00 27.98 199 ALA A CA 1
ATOM 1594 C C . ALA A 1 199 ? -36.551 1.440 -12.270 1.00 27.98 199 ALA A C 1
ATOM 1596 O O . ALA A 1 199 ? -35.991 0.550 -12.895 1.00 27.98 199 ALA A O 1
ATOM 1597 N N . LYS A 1 200 ? -37.485 1.218 -11.337 1.00 32.16 200 LYS A N 1
ATOM 1598 C CA . LYS A 1 200 ? -38.642 0.312 -11.458 1.00 32.16 200 LYS A CA 1
ATOM 1599 C C . LYS A 1 200 ? -38.379 -1.136 -11.917 1.00 32.16 200 LYS A C 1
ATOM 1601 O O . LYS A 1 200 ? -38.425 -1.438 -13.102 1.00 32.16 200 LYS A O 1
ATOM 1606 N N . SER A 1 201 ? -38.392 -2.064 -10.962 1.00 27.77 201 SER A N 1
ATOM 1607 C CA . SER A 1 201 ? -39.215 -3.273 -11.108 1.00 27.77 201 SER A CA 1
ATOM 1608 C C . SER A 1 201 ? -39.771 -3.688 -9.743 1.00 27.77 201 SER A C 1
ATOM 1610 O O . SER A 1 201 ? -39.135 -3.496 -8.709 1.00 27.77 201 SER A O 1
ATOM 1612 N N . ALA A 1 202 ? -41.034 -4.098 -9.749 1.00 29.17 202 ALA A N 1
ATOM 1613 C CA . ALA A 1 202 ? -41.858 -4.373 -8.583 1.00 29.17 202 ALA A CA 1
ATOM 1614 C C . ALA A 1 202 ? -41.722 -5.835 -8.111 1.00 29.17 202 ALA A C 1
ATOM 1616 O O . ALA A 1 202 ? -41.260 -6.672 -8.881 1.00 29.17 202 ALA A O 1
ATOM 1617 N N . ILE A 1 203 ? -42.288 -6.101 -6.915 1.00 27.14 203 ILE A N 1
ATOM 1618 C CA . ILE A 1 203 ? -42.765 -7.384 -6.322 1.00 27.14 203 ILE A CA 1
ATOM 1619 C C . ILE A 1 203 ? -41.918 -7.885 -5.115 1.00 27.14 203 ILE A C 1
ATOM 1621 O O . ILE A 1 203 ? -40.705 -7.992 -5.238 1.00 27.14 203 ILE A O 1
ATOM 1625 N N . PRO A 1 204 ? -42.520 -8.304 -3.972 1.00 28.70 204 PRO A N 1
ATOM 1626 C CA . PRO A 1 204 ? -43.490 -7.626 -3.113 1.00 28.70 204 PRO A CA 1
ATOM 1627 C C . PRO A 1 204 ? -42.988 -7.527 -1.643 1.00 28.70 204 PRO A C 1
ATOM 1629 O O . PRO A 1 204 ? -41.955 -8.060 -1.248 1.00 28.70 204 PRO A O 1
ATOM 1632 N N . ALA A 1 205 ? -43.753 -6.827 -0.808 1.00 35.97 205 ALA A N 1
ATOM 1633 C CA . ALA A 1 205 ? -43.446 -6.540 0.590 1.00 35.97 205 ALA A CA 1
ATOM 1634 C C . ALA A 1 205 ? -43.310 -7.783 1.496 1.00 35.97 205 ALA A C 1
ATOM 1636 O O . ALA A 1 205 ? -44.234 -8.590 1.587 1.00 35.97 205 ALA A O 1
ATOM 1637 N N . ARG A 1 206 ? -42.235 -7.831 2.296 1.00 26.66 206 ARG A N 1
ATOM 1638 C CA . ARG A 1 206 ? -42.302 -8.260 3.703 1.00 26.66 206 ARG A CA 1
ATOM 1639 C C . ARG A 1 206 ? -41.094 -7.744 4.491 1.00 26.66 206 ARG A C 1
ATOM 1641 O O . ARG A 1 206 ? -39.964 -8.094 4.191 1.00 26.66 206 ARG A O 1
ATOM 1648 N N . SER A 1 207 ? -41.421 -6.876 5.451 1.00 35.97 207 SER A N 1
ATOM 1649 C CA . SER A 1 207 ? -40.776 -6.607 6.742 1.00 35.97 207 SER A CA 1
ATOM 1650 C C . SER A 1 207 ? -39.249 -6.656 6.792 1.00 35.97 207 SER A C 1
ATOM 1652 O O . SER A 1 207 ? -38.736 -7.748 6.723 1.00 35.97 207 SER A O 1
ATOM 1654 N N . TYR A 1 208 ? -38.556 -5.530 7.023 1.00 26.36 208 TYR A N 1
ATOM 1655 C CA . TYR A 1 208 ? -37.517 -5.370 8.066 1.00 26.36 208 TYR A CA 1
ATOM 1656 C C . TYR A 1 208 ? -37.081 -3.887 8.170 1.00 26.36 208 TYR A C 1
ATOM 1658 O O . TYR A 1 208 ? -36.767 -3.240 7.179 1.00 26.36 208 TYR A O 1
ATOM 1666 N N . VAL A 1 209 ? -37.150 -3.379 9.406 1.00 27.55 209 VAL A N 1
ATOM 1667 C CA . VAL A 1 209 ? -36.378 -2.308 10.076 1.00 27.55 209 VAL A CA 1
ATOM 1668 C C . VAL A 1 209 ? -35.906 -1.092 9.253 1.00 27.55 209 VAL A C 1
ATOM 1670 O O . VAL A 1 209 ? -35.012 -1.156 8.416 1.00 27.55 209 VAL A O 1
ATOM 1673 N N . VAL A 1 210 ? -36.448 0.076 9.608 1.00 25.75 210 VAL A N 1
ATOM 1674 C CA . VAL A 1 210 ? -36.048 1.402 9.112 1.00 25.75 210 VAL A CA 1
ATOM 1675 C C . VAL A 1 210 ? -34.665 1.786 9.660 1.00 25.75 210 VAL A C 1
ATOM 1677 O O . VAL A 1 210 ? -34.556 2.223 10.804 1.00 25.75 210 VAL A O 1
ATOM 1680 N N . PHE A 1 211 ? -33.616 1.705 8.838 1.00 26.44 211 PHE A N 1
ATOM 1681 C CA . PHE A 1 211 ? -32.354 2.408 9.098 1.00 26.44 211 PHE A CA 1
ATOM 1682 C C . PHE A 1 211 ? -32.468 3.865 8.632 1.00 26.44 211 PHE A C 1
ATOM 1684 O O . PHE A 1 211 ? -32.687 4.158 7.453 1.00 26.44 211 PHE A O 1
ATOM 1691 N N . ARG A 1 212 ? -32.337 4.810 9.570 1.00 27.55 212 ARG A N 1
ATOM 1692 C CA . ARG A 1 212 ? -32.240 6.241 9.257 1.00 27.55 212 ARG A CA 1
ATOM 1693 C C . ARG A 1 212 ? -30.894 6.520 8.579 1.00 27.55 212 ARG A C 1
ATOM 1695 O O . ARG A 1 212 ? -29.852 6.104 9.066 1.00 27.55 212 ARG A O 1
ATOM 1702 N N . ARG A 1 213 ? -30.927 7.264 7.468 1.00 27.61 213 ARG A N 1
ATOM 1703 C CA . ARG A 1 213 ? -29.745 7.761 6.742 1.00 27.61 213 ARG A CA 1
ATOM 1704 C C . ARG A 1 213 ? -28.838 8.583 7.671 1.00 27.61 213 ARG A C 1
ATOM 1706 O O . ARG A 1 213 ? -29.175 9.724 7.988 1.00 27.61 213 ARG A O 1
ATOM 1713 N N . CYS A 1 214 ? -27.675 8.047 8.038 1.00 29.34 214 CYS A N 1
ATOM 1714 C CA . CYS A 1 214 ? -26.563 8.850 8.547 1.00 29.34 214 CYS A CA 1
ATOM 1715 C C . CYS A 1 214 ? -25.982 9.708 7.412 1.00 29.34 214 CYS A C 1
ATOM 1717 O O . CYS A 1 214 ? -25.820 9.259 6.275 1.00 29.34 214 CYS A O 1
ATOM 1719 N N . LYS A 1 215 ? -25.723 10.985 7.711 1.00 33.00 215 LYS A N 1
ATOM 1720 C CA . LYS A 1 215 ? -25.104 11.940 6.785 1.00 33.00 215 LYS A CA 1
ATOM 1721 C C . LYS A 1 215 ? -23.685 11.466 6.452 1.00 33.00 215 LYS A C 1
ATOM 1723 O O . LYS A 1 215 ? -22.923 11.149 7.356 1.00 33.00 215 LYS A O 1
ATOM 1728 N N . ARG A 1 216 ? -23.333 11.447 5.161 1.00 29.59 216 ARG A N 1
ATOM 1729 C CA . ARG A 1 216 ? -21.971 11.152 4.686 1.00 29.59 216 ARG A CA 1
ATOM 1730 C C . ARG A 1 216 ? -20.962 12.091 5.378 1.00 29.59 216 ARG A C 1
ATOM 1732 O O . ARG A 1 216 ? -21.173 13.306 5.303 1.00 29.59 216 ARG A O 1
ATOM 1739 N N . PRO A 1 217 ? -19.876 11.589 5.992 1.00 34.66 217 PRO A N 1
ATOM 1740 C CA . PRO A 1 217 ? -18.786 12.450 6.422 1.00 34.66 217 PRO A CA 1
ATOM 1741 C C . PRO A 1 217 ? -18.090 13.059 5.196 1.00 34.66 217 PRO A C 1
ATOM 1743 O O . PRO A 1 217 ? -18.002 12.444 4.128 1.00 34.66 217 PRO A O 1
ATOM 1746 N N . LYS A 1 218 ? -17.643 14.312 5.327 1.00 33.94 218 LYS A N 1
ATOM 1747 C CA . LYS A 1 218 ? -16.896 15.028 4.283 1.00 33.94 218 LYS A CA 1
ATOM 1748 C C . LYS A 1 218 ? -15.582 14.285 4.004 1.00 33.94 218 LYS A C 1
ATOM 1750 O O . LYS A 1 218 ? -14.882 13.919 4.941 1.00 33.94 218 LYS A O 1
ATOM 1755 N N . ARG A 1 219 ? -15.248 14.084 2.722 1.00 32.09 219 ARG A N 1
ATOM 1756 C CA . ARG A 1 219 ? -13.966 13.503 2.288 1.00 32.09 219 ARG A CA 1
ATOM 1757 C C . ARG A 1 219 ? -12.813 14.354 2.832 1.00 32.09 219 ARG A C 1
ATOM 1759 O O . ARG A 1 219 ? -12.701 15.517 2.449 1.00 32.09 219 ARG A O 1
ATOM 1766 N N . ILE A 1 220 ? -11.976 13.779 3.692 1.00 38.66 220 ILE A N 1
ATOM 1767 C CA . ILE A 1 220 ? -10.669 14.345 4.038 1.00 38.66 220 ILE A CA 1
ATOM 1768 C C . ILE A 1 220 ? -9.702 13.933 2.912 1.00 38.66 220 ILE A C 1
ATOM 1770 O O . ILE A 1 220 ? -9.684 12.754 2.550 1.00 38.66 220 ILE A O 1
ATOM 1774 N N . PRO A 1 221 ? -8.960 14.864 2.285 1.00 29.67 221 PRO A N 1
ATOM 1775 C CA . PRO A 1 221 ? -7.956 14.503 1.290 1.00 29.67 221 PRO A CA 1
ATOM 1776 C C . PRO A 1 221 ? -6.827 13.697 1.948 1.00 29.67 221 PRO A C 1
ATOM 1778 O O . PRO A 1 221 ? -6.409 14.024 3.056 1.00 29.67 221 PRO A O 1
ATOM 1781 N N . CYS A 1 222 ? -6.314 12.669 1.263 1.00 32.12 222 CYS A N 1
ATOM 1782 C CA . CYS A 1 222 ? -5.074 12.001 1.668 1.00 32.12 222 CYS A CA 1
ATOM 1783 C C . CYS A 1 222 ? -3.950 13.045 1.822 1.00 32.12 222 CYS A C 1
ATOM 1785 O O . CYS A 1 222 ? -3.782 13.858 0.907 1.00 32.12 222 CYS A O 1
ATOM 1787 N N . PRO A 1 223 ? -3.157 13.019 2.907 1.00 36.12 223 PRO A N 1
ATOM 1788 C CA . PRO A 1 223 ? -1.964 13.841 2.984 1.00 36.12 223 PRO A CA 1
ATOM 1789 C C . PRO A 1 223 ? -0.977 13.350 1.922 1.00 36.12 223 PRO A C 1
ATOM 1791 O O . PRO A 1 223 ? -0.545 12.198 1.922 1.00 36.12 223 PRO A O 1
ATOM 1794 N N . SER A 1 224 ? -0.669 14.222 0.968 1.00 38.34 224 SER A N 1
ATOM 1795 C CA . SER A 1 224 ? 0.423 14.045 0.019 1.00 38.34 224 SER A CA 1
ATOM 1796 C C . SER A 1 224 ? 1.733 13.804 0.771 1.00 38.34 224 SER A C 1
ATOM 1798 O O . SER A 1 224 ? 2.031 14.516 1.727 1.00 38.34 224 SER A O 1
ATOM 1800 N N . GLN A 1 225 ? 2.493 12.804 0.315 1.00 36.09 225 GLN A N 1
ATOM 1801 C CA . GLN A 1 225 ? 3.826 12.443 0.799 1.00 36.09 225 GLN A CA 1
ATOM 1802 C C . GLN A 1 225 ? 4.690 13.692 1.024 1.00 36.09 225 GLN A C 1
ATOM 1804 O O . GLN A 1 225 ? 5.043 14.391 0.074 1.00 36.09 225 GLN A O 1
ATOM 1809 N N . VAL A 1 226 ? 5.029 13.967 2.283 1.00 31.77 226 VAL A N 1
ATOM 1810 C CA . VAL A 1 226 ? 6.010 14.991 2.644 1.00 31.77 226 VAL A CA 1
ATOM 1811 C C . VAL A 1 226 ? 7.375 14.313 2.651 1.00 31.77 226 VAL A C 1
ATOM 1813 O O . VAL A 1 226 ? 7.718 13.609 3.596 1.00 31.77 226 VAL A O 1
ATOM 1816 N N . TYR A 1 227 ? 8.149 14.502 1.584 1.00 31.22 227 TYR A N 1
ATOM 1817 C CA . TYR A 1 227 ? 9.587 14.246 1.634 1.00 31.22 227 TYR A CA 1
ATOM 1818 C C . TYR A 1 227 ? 10.259 15.360 2.455 1.00 31.22 227 TYR A C 1
ATOM 1820 O O . TYR A 1 227 ? 9.888 16.528 2.296 1.00 31.22 227 TYR A O 1
ATOM 1828 N N . PRO A 1 228 ? 11.240 15.046 3.321 1.00 32.50 228 PRO A N 1
ATOM 1829 C CA . PRO A 1 228 ? 12.034 16.076 3.980 1.00 32.50 228 PRO A CA 1
ATOM 1830 C C . PRO A 1 228 ? 12.855 16.858 2.935 1.00 32.50 228 PRO A C 1
ATOM 1832 O O . PRO A 1 228 ? 13.295 16.269 1.942 1.00 32.50 228 PRO A O 1
ATOM 1835 N N . PRO A 1 229 ? 13.077 18.173 3.122 1.00 30.17 229 PRO A N 1
ATOM 1836 C CA . PRO A 1 229 ? 13.923 18.944 2.218 1.00 30.17 229 PRO A CA 1
ATOM 1837 C C . PRO A 1 229 ? 15.377 18.441 2.277 1.00 30.17 229 PRO A C 1
ATOM 1839 O O . PRO A 1 229 ? 15.840 18.044 3.351 1.00 30.17 229 PRO A O 1
ATOM 1842 N N . PRO A 1 230 ? 16.121 18.470 1.155 1.00 34.50 230 PRO A N 1
ATOM 1843 C CA . PRO A 1 230 ? 17.551 18.200 1.181 1.00 34.50 230 PRO A CA 1
ATOM 1844 C C . PRO A 1 230 ? 18.235 19.276 2.030 1.00 34.50 230 PRO A C 1
ATOM 1846 O O . PRO A 1 230 ? 18.041 20.470 1.801 1.00 34.50 230 PRO A O 1
ATOM 1849 N N . GLY A 1 231 ? 18.985 18.835 3.041 1.00 40.25 231 GLY A N 1
ATOM 1850 C CA . GLY A 1 231 ? 19.729 19.712 3.939 1.00 40.25 231 GLY A CA 1
ATOM 1851 C C . GLY A 1 231 ? 20.708 20.603 3.175 1.00 40.25 231 GLY A C 1
ATOM 1852 O O . GLY A 1 231 ? 21.423 20.127 2.291 1.00 40.25 231 GLY A O 1
ATOM 1853 N N . GLY A 1 232 ? 20.701 21.888 3.529 1.00 35.12 232 GLY A N 1
ATOM 1854 C CA . GLY A 1 232 ? 21.791 22.830 3.287 1.00 35.12 232 GLY A CA 1
ATOM 1855 C C . G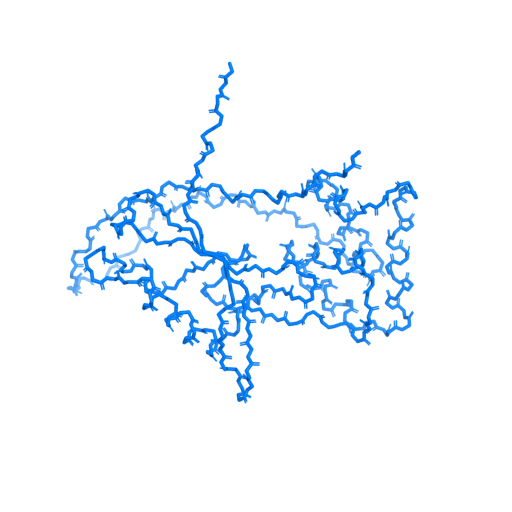LY A 1 232 ? 22.630 23.007 4.542 1.00 35.12 232 GLY A C 1
ATOM 1856 O O . GLY A 1 232 ? 22.111 22.691 5.639 1.00 35.12 232 GLY A O 1
#

Secondary structure (DSSP, 8-state):
----------EEEEEEEEEETTEEEEEEEEEE--TTTTTSPPEEEEE-TTSSEEE-TT-TTB-TTSEE--HHHHT--TTT--HHHHHHHHHHHHHHS-SEEE---SS---HHHHHHHHHHHHTT-HHHHHHHTTS-HHHHHHHHHHHHHTS-TT-S-HHHHHHT-HHHHHHHHHHHHHHTT-----------S--------------------PPPPPPPPPPP--PPPPP-

Mean predicted aligned error: 12.39 Å

Radius of gyration: 21.65 Å; Cα contacts (8 Å, |Δi|>4): 232; chains: 1; bounding box: 65×55×50 Å

Organism: Brassica cretica (NCBI:txid69181)